Protein AF-A0A6J1NI53-F1 (afdb_monomer)

Mean predicted aligned error: 20.76 Å

Secondary structure (DSSP, 8-state):
---------------------------PPPTT-------------EE-SSSS-EESSHHHHHHHIIIIIS-SEEEPPTTTTPPTT-EEEEEPTTSS-EEEEEEEETTEEEEEEPPTTS---------EEE-TTTS--S-S--EEE-TTT--EEEHHHHHHHHHHHTS----EE-TTT--EESSHHHHHHHHHTGGGS------

Radius of gyration: 38.22 Å; Cα contacts (8 Å, |Δi|>4): 185; chains: 1; bounding box: 73×95×92 Å

pLDDT: mean 70.69, std 18.16, range [30.77, 91.12]

InterPro domains:
  IPR013087 Zinc finger C2H2-type [PF00096] (48-69)
  IPR013087 Zinc finger C2H2-type [PS00028] (48-69)
  IPR013087 Zinc finger C2H2-type [PS50157] (46-74)
  IPR013087 Zinc finger C2H2-type [SM00355] (46-69)
  IPR013087 Zinc finger C2H2-type [SM00355] (144-166)
  IPR013087 Zinc finger C2H2-type [SM00355] (172-192)

Sequence (203 aa):
MTEEVSTKEDENDTENNELTEKSKIVMGPPLTTVVPKSAMKPARDNACTVCPLTFRTPDCLKYHIRSTHYNLKTKTMSYDDKEVNQVWHEKVFNSSKIVEIKKAAPNLFLIRKLEDDKQVTVQEYNQHLDLSELYPTNKRSSLAKCRACYRTMLKRDLKKHYDERHNKIQKHTCNNCHKTFKRSVLYVRHVCNKDRRRRKLIL

Solvent-accessible surface area (backbone atoms only — not comparable to full-atom values): 13704 Å² total; per-residue (Å²): 141,79,87,82,89,88,88,84,90,86,88,85,85,87,86,88,80,82,86,78,84,84,72,83,81,76,82,70,81,67,97,75,74,76,75,76,78,83,74,86,80,88,86,81,80,29,54,50,92,90,47,99,52,72,31,97,42,64,66,56,34,54,48,44,42,52,56,76,70,46,70,48,64,40,74,55,72,75,66,80,84,52,54,75,68,42,71,50,59,46,69,43,86,99,48,94,52,47,32,38,39,29,27,72,39,102,91,38,73,49,77,44,83,57,69,92,88,60,94,70,88,65,76,82,73,82,50,69,43,73,39,54,81,85,53,72,61,72,78,87,59,59,72,38,63,40,90,88,75,66,50,76,39,44,48,86,48,47,63,57,48,43,39,51,71,73,67,58,46,62,81,41,72,37,88,92,74,68,51,71,24,69,45,67,72,60,42,51,50,56,61,70,56,54,79,78,72,75,76,73,82,76,134

Organism: Bicyclus anynana (NCBI:txid110368)

Structure (mmCIF, N/CA/C/O backbone):
data_AF-A0A6J1NI53-F1
#
_entry.id   AF-A0A6J1NI53-F1
#
loop_
_atom_site.group_PDB
_atom_site.id
_atom_site.type_symbol
_atom_site.label_atom_id
_atom_site.label_alt_id
_atom_site.label_comp_id
_atom_site.label_asym_id
_atom_site.label_entity_id
_atom_site.label_seq_id
_atom_site.pdbx_PDB_ins_code
_atom_site.Cartn_x
_atom_site.Cartn_y
_atom_site.Cartn_z
_atom_site.occupancy
_atom_site.B_iso_or_equiv
_atom_site.auth_seq_id
_atom_site.auth_comp_id
_atom_site.auth_asym_id
_atom_site.auth_atom_id
_atom_site.pdbx_PDB_model_num
ATOM 1 N N . MET A 1 1 ? 7.658 -80.412 -55.649 1.00 38.41 1 MET A N 1
ATOM 2 C CA . MET A 1 1 ? 8.580 -81.548 -55.860 1.00 38.41 1 MET A CA 1
ATOM 3 C C . MET A 1 1 ? 9.739 -80.935 -56.620 1.00 38.41 1 MET A C 1
ATOM 5 O O . MET A 1 1 ? 9.505 -80.530 -57.744 1.00 38.41 1 MET A O 1
ATOM 9 N N . THR A 1 2 ? 10.869 -80.569 -56.028 1.00 34.00 2 THR A N 1
ATOM 10 C CA . THR A 1 2 ? 11.790 -81.294 -55.126 1.00 34.00 2 THR A CA 1
ATOM 11 C C . THR A 1 2 ? 12.663 -80.253 -54.380 1.00 34.00 2 THR A C 1
ATOM 13 O O . THR A 1 2 ? 12.894 -79.181 -54.929 1.00 34.00 2 THR A O 1
ATOM 16 N N . GLU A 1 3 ? 12.858 -80.410 -53.062 1.00 33.09 3 GLU A N 1
ATOM 17 C CA . GLU A 1 3 ? 14.146 -80.719 -52.370 1.00 33.09 3 GLU A CA 1
ATOM 18 C C . GLU A 1 3 ? 15.185 -79.577 -52.440 1.00 33.09 3 GLU A C 1
ATOM 20 O O . GLU A 1 3 ? 15.610 -79.176 -53.515 1.00 33.09 3 GLU A O 1
ATOM 25 N N . GLU A 1 4 ? 15.401 -78.814 -51.363 1.00 32.22 4 GLU A N 1
ATOM 26 C CA . GLU A 1 4 ? 16.266 -79.069 -50.185 1.00 32.22 4 GLU A CA 1
ATOM 27 C C . GLU A 1 4 ? 17.788 -78.909 -50.423 1.00 32.22 4 GLU A C 1
ATOM 29 O O . GLU A 1 4 ? 18.427 -79.710 -51.088 1.00 32.22 4 GLU A O 1
ATOM 34 N N . VAL A 1 5 ? 18.322 -77.832 -49.818 1.00 36.41 5 VAL A N 1
ATOM 35 C CA . VAL A 1 5 ? 19.528 -77.730 -48.960 1.00 36.41 5 VAL A CA 1
ATOM 36 C C . VAL A 1 5 ? 20.833 -78.416 -49.406 1.00 36.41 5 VAL A C 1
ATOM 38 O O . VAL A 1 5 ? 20.924 -79.634 -49.402 1.00 36.41 5 VAL A O 1
ATOM 41 N N . SER A 1 6 ? 21.919 -77.637 -49.549 1.00 31.02 6 SER A N 1
ATOM 42 C CA . SER A 1 6 ? 23.202 -77.907 -48.860 1.00 31.02 6 SER A CA 1
ATOM 43 C C . SER A 1 6 ? 24.187 -76.732 -48.965 1.00 31.02 6 SER A C 1
ATOM 45 O O . SER A 1 6 ? 24.155 -75.934 -49.894 1.00 31.02 6 SER A O 1
ATOM 47 N N . THR A 1 7 ? 25.028 -76.654 -47.941 1.00 31.28 7 THR A N 1
ATOM 48 C CA . THR A 1 7 ? 25.918 -75.598 -47.451 1.00 31.28 7 THR A CA 1
ATOM 49 C C . THR A 1 7 ? 27.370 -75.680 -47.958 1.00 31.28 7 THR A C 1
ATOM 51 O O . THR A 1 7 ? 27.759 -76.695 -48.537 1.00 31.28 7 THR A O 1
ATOM 54 N N . LYS A 1 8 ? 28.147 -74.646 -47.558 1.00 37.53 8 LYS A N 1
ATOM 55 C CA . LYS A 1 8 ? 29.621 -74.493 -47.380 1.00 37.53 8 LYS A CA 1
ATOM 56 C C . LYS A 1 8 ? 30.285 -73.554 -48.398 1.00 37.53 8 LYS A C 1
ATOM 58 O O . LYS A 1 8 ? 30.178 -73.782 -49.594 1.00 37.53 8 LYS A O 1
ATOM 63 N N . GLU A 1 9 ? 30.675 -72.340 -47.989 1.00 32.53 9 GLU A N 1
ATOM 64 C CA . GLU A 1 9 ? 31.857 -71.936 -47.181 1.00 32.53 9 GLU A CA 1
ATOM 65 C C . GLU A 1 9 ? 33.149 -72.012 -47.998 1.00 32.53 9 GLU A C 1
ATOM 67 O O . GLU A 1 9 ? 33.543 -73.105 -48.374 1.00 32.53 9 GLU A O 1
ATOM 72 N N . ASP A 1 10 ? 33.765 -70.850 -48.248 1.00 33.06 10 ASP A N 1
ATOM 73 C CA . ASP A 1 10 ? 35.220 -70.658 -48.245 1.00 33.06 10 ASP A CA 1
ATOM 74 C C . ASP A 1 10 ? 35.556 -69.167 -48.031 1.00 33.06 10 ASP A C 1
ATOM 76 O O . ASP A 1 10 ? 34.830 -68.258 -48.444 1.00 33.06 10 ASP A O 1
ATOM 80 N N . GLU A 1 11 ? 36.638 -68.975 -47.288 1.00 34.75 11 GLU A N 1
ATOM 81 C CA . GLU A 1 11 ? 37.101 -67.801 -46.551 1.00 34.75 11 GLU A CA 1
ATOM 82 C C . GLU A 1 11 ? 37.858 -66.781 -47.429 1.00 34.75 11 GLU A C 1
ATOM 84 O O . GLU A 1 11 ? 38.501 -67.159 -48.406 1.00 34.75 11 GLU A O 1
ATOM 89 N N . ASN A 1 12 ? 37.836 -65.490 -47.058 1.00 30.77 12 ASN A N 1
ATOM 90 C CA . ASN A 1 12 ? 39.070 -64.757 -46.717 1.00 30.77 12 ASN A CA 1
ATOM 91 C C . ASN A 1 12 ? 38.826 -63.310 -46.240 1.00 30.77 12 ASN A C 1
ATOM 93 O O . ASN A 1 12 ? 38.316 -62.461 -46.968 1.00 30.77 12 ASN A O 1
ATOM 97 N N . ASP A 1 13 ? 39.283 -63.084 -45.008 1.00 32.56 13 ASP A N 1
ATOM 98 C CA . ASP A 1 13 ? 40.181 -62.018 -44.560 1.00 32.56 13 ASP A CA 1
ATOM 99 C C . ASP A 1 13 ? 39.771 -60.531 -44.563 1.00 32.56 13 ASP A C 1
ATOM 101 O O . ASP A 1 13 ? 39.841 -59.799 -45.545 1.00 32.56 13 ASP A O 1
ATOM 105 N N . THR A 1 14 ? 39.531 -60.092 -43.319 1.00 33.75 14 THR A N 1
ATOM 106 C CA . THR A 1 14 ? 40.111 -58.911 -42.651 1.00 33.75 14 THR A CA 1
ATOM 107 C C . THR A 1 14 ? 39.882 -57.528 -43.258 1.00 33.75 14 THR A C 1
ATOM 109 O O . THR A 1 14 ? 40.593 -57.111 -44.161 1.00 33.75 14 THR A O 1
ATOM 112 N N . GLU A 1 15 ? 39.076 -56.715 -42.569 1.00 38.56 15 GLU A N 1
ATOM 113 C CA . GLU A 1 15 ? 39.642 -55.554 -41.871 1.00 38.56 15 GLU A CA 1
ATOM 114 C C . GLU A 1 15 ? 38.728 -55.062 -40.741 1.00 38.56 15 GLU A C 1
ATOM 116 O O . GLU A 1 15 ? 37.501 -55.063 -40.815 1.00 38.56 15 GLU A O 1
ATOM 121 N N . ASN A 1 16 ? 39.388 -54.697 -39.651 1.00 32.91 16 ASN A N 1
ATOM 122 C CA . ASN A 1 16 ? 38.853 -54.292 -38.362 1.00 32.91 16 ASN A CA 1
ATOM 123 C C . ASN A 1 16 ? 38.183 -52.910 -38.436 1.00 32.91 16 ASN A C 1
ATOM 125 O O . ASN A 1 16 ? 38.748 -52.025 -39.069 1.00 32.91 16 ASN A O 1
ATOM 129 N N . ASN A 1 17 ? 37.098 -52.665 -37.684 1.00 37.03 17 ASN A N 1
ATOM 130 C CA . ASN A 1 17 ? 37.145 -51.646 -36.620 1.00 37.03 17 ASN A CA 1
ATOM 131 C C . ASN A 1 17 ? 35.890 -51.597 -35.725 1.00 37.03 17 ASN A C 1
ATOM 133 O O . ASN A 1 17 ? 34.785 -51.322 -36.185 1.00 37.03 17 ASN A O 1
ATOM 137 N N . GLU A 1 18 ? 36.128 -51.851 -34.436 1.00 39.12 18 GLU A N 1
ATOM 138 C CA . GLU A 1 18 ? 35.614 -51.166 -33.234 1.00 39.12 18 GLU A CA 1
ATOM 139 C C . GLU A 1 18 ? 34.217 -50.510 -33.310 1.00 39.12 18 GLU A C 1
ATOM 141 O O . GLU A 1 18 ? 33.993 -49.481 -33.940 1.00 39.12 18 GLU A O 1
ATOM 146 N N . LEU A 1 19 ? 33.198 -51.102 -32.674 1.00 38.72 19 LEU A N 1
ATOM 147 C CA . LEU A 1 19 ? 32.803 -50.830 -31.278 1.00 38.72 19 LEU A CA 1
ATOM 148 C C . LEU A 1 19 ? 32.828 -49.338 -30.910 1.00 38.72 19 LEU A C 1
ATOM 150 O O . LEU A 1 19 ? 33.881 -48.730 -30.777 1.00 38.72 19 LEU A O 1
ATOM 154 N N . THR A 1 20 ? 31.664 -48.782 -30.574 1.00 37.69 20 THR A N 1
ATOM 155 C CA . THR A 1 20 ? 31.413 -48.369 -29.181 1.00 37.69 20 THR A CA 1
ATOM 156 C C . THR A 1 20 ? 29.978 -47.889 -28.987 1.00 37.69 20 THR A C 1
ATOM 158 O O . THR A 1 20 ? 29.523 -46.872 -29.515 1.00 37.69 20 THR A O 1
ATOM 161 N N . GLU A 1 21 ? 29.272 -48.645 -28.151 1.00 43.53 21 GLU A N 1
ATOM 162 C CA . GLU A 1 21 ? 28.095 -48.215 -27.415 1.00 43.53 21 GLU A CA 1
ATOM 163 C C . GLU A 1 21 ? 28.402 -46.902 -26.684 1.00 43.53 21 GLU A C 1
ATOM 165 O O . GLU A 1 21 ? 29.295 -46.826 -25.838 1.00 43.53 21 GLU A O 1
ATOM 170 N N . LYS A 1 22 ? 27.659 -45.841 -27.006 1.00 45.88 22 LYS A N 1
ATOM 171 C CA . LYS A 1 22 ? 27.762 -44.567 -26.292 1.00 45.88 22 LYS A CA 1
ATOM 172 C C . LYS A 1 22 ? 27.152 -44.728 -24.904 1.00 45.88 22 LYS A C 1
ATOM 174 O O . LYS A 1 22 ? 25.938 -44.649 -24.710 1.00 45.88 22 LYS A O 1
ATOM 179 N N . SER A 1 23 ? 28.039 -44.965 -23.949 1.00 43.94 23 SER A N 1
ATOM 180 C CA . SER A 1 23 ? 27.811 -44.934 -22.514 1.00 43.94 23 SER A CA 1
ATOM 181 C C . SER A 1 23 ? 27.120 -43.632 -22.091 1.00 43.94 23 SER A C 1
ATOM 183 O O . SER A 1 23 ? 27.514 -42.519 -22.446 1.00 43.94 23 SER A O 1
ATOM 185 N N . LYS A 1 24 ? 26.046 -43.769 -21.307 1.00 47.91 24 LYS A N 1
ATOM 186 C CA . LYS A 1 24 ? 25.409 -42.653 -20.603 1.00 47.91 24 LYS A CA 1
ATOM 187 C C . LYS A 1 24 ? 26.402 -42.126 -19.569 1.00 47.91 24 LYS A C 1
ATOM 189 O O . LYS A 1 24 ? 26.597 -42.749 -18.528 1.00 47.91 24 LYS A O 1
ATOM 194 N N . ILE A 1 25 ? 27.018 -40.983 -19.848 1.00 43.16 25 ILE A N 1
ATOM 195 C CA . ILE A 1 25 ? 27.861 -40.279 -18.882 1.00 43.16 25 ILE A CA 1
ATOM 196 C C . ILE A 1 25 ? 26.937 -39.686 -17.811 1.00 43.16 25 ILE A C 1
ATOM 198 O O . ILE A 1 25 ? 26.383 -38.599 -17.967 1.00 43.16 25 ILE A O 1
ATOM 202 N N . VAL A 1 26 ? 26.737 -40.424 -16.718 1.00 50.03 26 VAL A N 1
ATOM 203 C CA . VAL A 1 26 ? 26.189 -39.871 -15.477 1.00 50.03 26 VAL A CA 1
ATOM 204 C C . VAL A 1 26 ? 27.338 -39.146 -14.789 1.00 50.03 26 VAL A C 1
ATOM 206 O O . VAL A 1 26 ? 28.191 -39.763 -14.158 1.00 50.03 26 VAL A O 1
ATOM 209 N N . MET A 1 27 ? 27.391 -37.826 -14.953 1.00 42.22 27 MET A N 1
ATOM 210 C CA . MET A 1 27 ? 28.337 -36.985 -14.222 1.00 42.22 27 MET A CA 1
ATOM 211 C C . MET A 1 27 ? 27.942 -36.992 -12.739 1.00 42.22 27 MET A C 1
ATOM 213 O O . MET A 1 27 ? 27.008 -36.299 -12.333 1.00 42.22 27 MET A O 1
ATOM 217 N N . GLY A 1 28 ? 28.623 -37.810 -11.936 1.00 63.91 28 GLY A N 1
ATOM 218 C CA . GLY A 1 28 ? 28.536 -37.745 -10.478 1.00 63.91 28 GLY A CA 1
ATOM 219 C C . GLY A 1 28 ? 29.078 -36.406 -9.955 1.00 63.91 28 GLY A C 1
ATOM 220 O O . GLY A 1 28 ? 29.920 -35.788 -10.613 1.00 63.91 28 GLY A O 1
ATOM 221 N N . PRO A 1 29 ? 28.603 -35.923 -8.792 1.00 50.78 29 PRO A N 1
ATOM 222 C CA . PRO A 1 29 ? 29.095 -34.678 -8.215 1.00 50.78 29 PRO A CA 1
ATOM 223 C C . PRO A 1 29 ? 30.610 -34.768 -7.950 1.00 50.78 29 PRO A C 1
ATOM 225 O O . PRO A 1 29 ? 31.103 -35.834 -7.569 1.00 50.78 29 PRO A O 1
ATOM 228 N N . PRO A 1 30 ? 31.362 -33.674 -8.162 1.00 51.84 30 PRO A N 1
ATOM 229 C CA . PRO A 1 30 ? 32.817 -33.684 -8.079 1.00 51.84 30 PRO A CA 1
ATOM 230 C C . PRO A 1 30 ? 33.287 -34.110 -6.683 1.00 51.84 30 PRO A C 1
ATOM 232 O O . PRO A 1 30 ? 32.853 -33.559 -5.673 1.00 51.84 30 PRO A O 1
ATOM 235 N N . LEU A 1 31 ? 34.227 -35.059 -6.639 1.00 57.09 31 LEU A N 1
ATOM 236 C CA . LEU A 1 31 ? 34.801 -35.676 -5.428 1.00 57.09 31 LEU A CA 1
ATOM 237 C C . LEU A 1 31 ? 35.561 -34.700 -4.500 1.00 57.09 31 LEU A C 1
ATOM 239 O O . LEU A 1 31 ? 36.172 -35.118 -3.521 1.00 57.09 31 LEU A O 1
ATOM 243 N N . THR A 1 32 ? 35.517 -33.399 -4.779 1.00 49.53 32 THR A N 1
ATOM 244 C CA . THR A 1 32 ? 36.181 -32.337 -4.015 1.00 49.53 32 THR A CA 1
ATOM 245 C C . THR A 1 32 ? 35.214 -31.376 -3.327 1.00 49.53 32 THR A C 1
ATOM 247 O O . THR A 1 32 ? 35.668 -30.432 -2.679 1.00 49.53 32 THR A O 1
ATOM 250 N N . THR A 1 33 ? 33.892 -31.599 -3.377 1.00 42.97 33 THR A N 1
ATOM 251 C CA . THR A 1 33 ? 32.961 -30.833 -2.532 1.00 42.97 33 THR A CA 1
ATOM 252 C C . THR A 1 33 ? 33.081 -31.266 -1.075 1.00 42.97 33 THR A C 1
ATOM 254 O O . THR A 1 33 ? 32.284 -32.051 -0.563 1.00 42.97 33 THR A O 1
ATOM 257 N N . VAL A 1 34 ? 34.071 -30.715 -0.375 1.00 52.84 34 VAL A N 1
ATOM 258 C CA . VAL A 1 34 ? 34.040 -30.630 1.082 1.00 52.84 34 VAL A CA 1
ATOM 259 C C . VAL A 1 34 ? 32.919 -29.655 1.424 1.00 52.84 34 VAL A C 1
ATOM 261 O O . VAL A 1 34 ? 33.085 -28.443 1.317 1.00 52.84 34 VAL A O 1
ATOM 264 N N . VAL A 1 35 ? 31.747 -30.174 1.796 1.00 47.69 35 VAL A N 1
ATOM 265 C CA . VAL A 1 35 ? 30.696 -29.353 2.404 1.00 47.69 35 VAL A CA 1
ATOM 266 C C . VAL A 1 35 ? 31.194 -28.988 3.802 1.00 47.69 35 VAL A C 1
ATOM 268 O O . VAL A 1 35 ? 31.342 -29.888 4.636 1.00 47.69 35 VAL A O 1
ATOM 271 N N . PRO A 1 36 ? 31.490 -27.710 4.100 1.00 45.06 36 PRO A N 1
ATOM 272 C CA . PRO A 1 36 ? 31.865 -27.338 5.451 1.00 45.06 36 PRO A CA 1
ATOM 273 C C . PRO A 1 36 ? 30.708 -27.693 6.391 1.00 45.06 36 PRO A C 1
ATOM 275 O O . PRO A 1 36 ? 29.563 -27.286 6.176 1.00 45.06 36 PRO A O 1
ATOM 278 N N . LYS A 1 37 ? 31.008 -28.482 7.433 1.00 49.47 37 LYS A N 1
ATOM 279 C CA . LYS A 1 37 ? 30.084 -28.741 8.544 1.00 49.47 37 LYS A CA 1
ATOM 280 C C . LYS A 1 37 ? 29.550 -27.394 9.025 1.00 49.47 37 LYS A C 1
ATOM 282 O O . LYS A 1 37 ? 30.335 -26.510 9.354 1.00 49.47 37 LYS A O 1
ATOM 287 N N . SER A 1 38 ? 28.224 -27.255 9.031 1.00 50.97 38 SER A N 1
ATOM 288 C CA . SER A 1 38 ? 27.493 -26.053 9.435 1.00 50.97 38 SER A CA 1
ATOM 289 C C . SER A 1 38 ? 28.043 -25.471 10.741 1.00 50.97 38 SER A C 1
ATOM 291 O O . SER A 1 38 ? 27.668 -25.905 11.832 1.00 50.97 38 SER A O 1
ATOM 293 N N . ALA A 1 39 ? 28.883 -24.444 10.628 1.00 49.59 39 ALA A N 1
ATOM 294 C CA . ALA A 1 39 ? 29.162 -23.533 11.721 1.00 49.59 39 ALA A CA 1
ATOM 295 C C . ALA A 1 39 ? 27.936 -22.626 11.889 1.00 49.59 39 ALA A C 1
ATOM 297 O O . ALA A 1 39 ? 27.504 -21.924 10.972 1.00 49.59 39 ALA A O 1
ATOM 298 N N . MET A 1 40 ? 27.316 -22.691 13.061 1.00 52.22 40 MET A N 1
ATOM 299 C CA . MET A 1 40 ? 26.073 -21.993 13.346 1.00 52.22 40 MET A CA 1
ATOM 300 C C . MET A 1 40 ? 26.322 -20.476 13.537 1.00 52.22 40 MET A C 1
ATO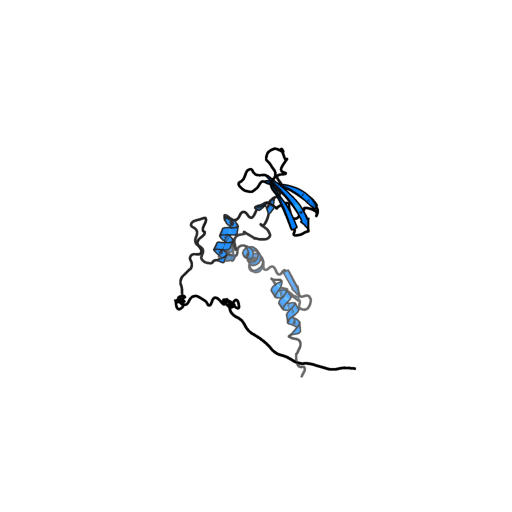M 302 O O . MET A 1 40 ? 26.729 -20.065 14.615 1.00 52.22 40 MET A O 1
ATOM 306 N N . LYS A 1 41 ? 25.960 -19.689 12.497 1.00 47.75 41 LYS A N 1
ATOM 307 C CA . LYS A 1 41 ? 25.692 -18.216 12.391 1.00 47.75 41 LYS A CA 1
ATOM 308 C C . LYS A 1 41 ? 26.904 -17.258 12.444 1.00 47.75 41 LYS A C 1
ATOM 310 O O . LYS A 1 41 ? 27.696 -17.355 13.373 1.00 47.75 41 LYS A O 1
ATOM 315 N N . PRO A 1 42 ? 27.000 -16.268 11.519 1.00 49.59 42 PRO A N 1
ATOM 316 C CA . PRO A 1 42 ? 26.201 -15.025 11.614 1.00 49.59 42 PRO A CA 1
ATOM 317 C C . PRO A 1 42 ? 25.818 -14.365 10.261 1.00 49.59 42 PRO A C 1
ATOM 319 O O . PRO A 1 42 ? 26.586 -14.398 9.314 1.00 49.59 42 PRO A O 1
ATOM 322 N N . ALA A 1 43 ? 24.662 -13.694 10.175 1.00 54.66 43 ALA A N 1
ATOM 323 C CA . ALA A 1 43 ? 24.447 -12.593 9.218 1.00 54.66 43 ALA A CA 1
ATOM 324 C C . ALA A 1 43 ? 23.174 -11.824 9.594 1.00 54.66 43 ALA A C 1
ATOM 326 O O . ALA A 1 43 ? 22.067 -12.364 9.531 1.00 54.66 43 ALA A O 1
ATOM 327 N N . ARG A 1 44 ? 23.296 -10.561 10.002 1.00 59.16 44 ARG A N 1
ATOM 328 C CA . ARG A 1 44 ? 22.154 -9.634 10.016 1.00 59.16 44 ARG A CA 1
ATOM 329 C C . ARG A 1 44 ? 22.553 -8.311 9.392 1.00 59.16 44 ARG A C 1
ATOM 331 O O . ARG A 1 44 ? 22.275 -7.258 9.953 1.00 59.16 44 ARG A O 1
ATOM 338 N N . ASP A 1 45 ? 23.111 -8.375 8.197 1.00 70.00 45 ASP A N 1
ATOM 339 C CA . ASP A 1 45 ? 23.396 -7.171 7.433 1.00 70.00 45 ASP A CA 1
ATOM 340 C C . ASP A 1 45 ? 22.221 -6.939 6.484 1.00 70.00 45 ASP A C 1
ATOM 342 O O . ASP A 1 45 ? 22.314 -7.123 5.276 1.00 70.00 45 ASP A O 1
ATOM 346 N N . ASN A 1 46 ? 21.053 -6.573 7.035 1.00 78.88 46 ASN A N 1
ATOM 347 C CA . ASN A 1 46 ? 19.944 -6.082 6.207 1.00 78.88 46 ASN A CA 1
ATOM 348 C C . ASN A 1 46 ? 20.240 -4.628 5.796 1.00 78.88 46 ASN A C 1
ATOM 350 O O . ASN A 1 46 ? 19.496 -3.715 6.156 1.00 78.88 46 ASN A O 1
ATOM 354 N N . ALA A 1 47 ? 21.362 -4.395 5.125 1.00 85.19 47 ALA A N 1
ATOM 355 C CA . ALA A 1 47 ? 21.739 -3.091 4.606 1.00 85.19 47 ALA A CA 1
ATOM 356 C C . ALA A 1 47 ? 21.027 -2.825 3.277 1.00 85.19 47 ALA A C 1
ATOM 358 O O . ALA A 1 47 ? 20.810 -3.738 2.477 1.00 85.19 47 ALA A O 1
ATOM 359 N N . CYS A 1 48 ? 20.642 -1.574 3.041 1.00 84.88 48 CYS A N 1
ATOM 360 C CA . CYS A 1 48 ? 20.236 -1.155 1.711 1.00 84.88 48 CYS A CA 1
ATOM 361 C C . CYS A 1 48 ? 21.467 -1.048 0.807 1.00 84.88 48 CYS A C 1
ATOM 363 O O . CYS A 1 48 ? 22.513 -0.562 1.221 1.00 84.88 48 CYS A O 1
ATOM 365 N N . THR A 1 49 ? 21.339 -1.500 -0.438 1.00 86.50 49 THR A N 1
ATOM 366 C CA . THR A 1 49 ? 22.404 -1.410 -1.446 1.00 86.50 49 THR A CA 1
ATOM 367 C C . THR A 1 49 ? 22.530 -0.012 -2.046 1.00 86.50 49 THR A C 1
ATOM 369 O O . THR A 1 49 ? 23.583 0.339 -2.563 1.00 86.50 49 THR A O 1
ATOM 372 N N . VAL A 1 50 ? 21.462 0.787 -1.983 1.00 85.75 50 VAL A N 1
ATOM 373 C CA . VAL A 1 50 ? 21.391 2.123 -2.595 1.00 85.75 50 VAL A CA 1
ATOM 374 C C . VAL A 1 50 ? 21.704 3.226 -1.584 1.00 85.75 50 VAL A C 1
ATOM 376 O O . VAL A 1 50 ? 22.174 4.295 -1.961 1.00 85.75 50 VAL A O 1
ATOM 379 N N . CYS A 1 51 ? 21.452 2.996 -0.294 1.00 87.19 51 CYS A N 1
ATOM 380 C CA . CYS A 1 51 ? 21.670 3.992 0.748 1.00 87.19 51 CYS A CA 1
ATOM 381 C C . CYS A 1 51 ? 22.303 3.3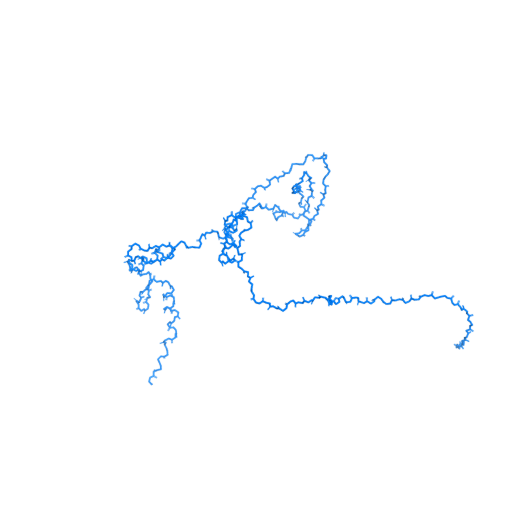67 2.000 1.00 87.19 51 CYS A C 1
ATOM 383 O O . CYS A 1 51 ? 22.158 2.171 2.233 1.00 87.19 51 CYS A O 1
ATOM 385 N N . PRO A 1 52 ? 22.932 4.162 2.880 1.00 83.25 52 PRO A N 1
ATOM 386 C CA . PRO A 1 52 ? 23.690 3.646 4.024 1.00 83.25 52 PRO A CA 1
ATOM 387 C C . PRO A 1 52 ? 22.812 3.161 5.198 1.00 83.25 52 PRO A C 1
ATOM 389 O O . PRO A 1 52 ? 23.276 3.073 6.332 1.00 83.25 52 PRO A O 1
ATOM 392 N N . LEU A 1 53 ? 21.524 2.879 4.971 1.00 84.56 53 LEU A N 1
ATOM 393 C CA . LEU A 1 53 ? 20.600 2.478 6.033 1.00 84.56 53 LEU A CA 1
ATOM 394 C C . LEU A 1 53 ? 20.651 0.969 6.257 1.00 84.56 53 LEU A C 1
ATOM 396 O O . LEU A 1 53 ? 20.552 0.181 5.316 1.00 84.56 53 LEU A O 1
ATOM 400 N N . THR A 1 54 ? 20.725 0.571 7.524 1.00 84.06 54 THR A N 1
ATOM 401 C CA . THR A 1 54 ? 20.658 -0.826 7.956 1.00 84.06 54 THR A CA 1
ATOM 402 C C . THR A 1 54 ? 19.361 -1.093 8.709 1.00 84.06 54 THR A C 1
ATOM 404 O O . THR A 1 54 ? 18.831 -0.245 9.431 1.00 84.06 54 THR A O 1
ATOM 407 N N . PHE A 1 55 ? 18.807 -2.288 8.520 1.00 82.88 55 PHE A N 1
ATOM 408 C CA . PHE A 1 55 ? 17.500 -2.653 9.052 1.00 82.88 55 PHE A CA 1
ATOM 409 C C . PHE A 1 55 ? 17.584 -3.833 10.017 1.00 82.88 55 PHE A C 1
ATOM 411 O O . PHE A 1 55 ? 18.360 -4.775 9.868 1.00 82.88 55 PHE A O 1
ATOM 418 N N . ARG A 1 56 ? 16.706 -3.815 11.024 1.00 79.88 56 ARG A N 1
ATOM 419 C CA . ARG A 1 56 ? 16.636 -4.876 12.040 1.00 79.88 56 ARG A CA 1
ATOM 420 C C . ARG A 1 56 ? 16.150 -6.214 11.473 1.00 79.88 56 ARG A C 1
ATOM 422 O O . ARG A 1 56 ? 16.518 -7.266 11.990 1.00 79.88 56 ARG A O 1
ATOM 429 N N . THR A 1 57 ? 15.288 -6.170 10.459 1.00 82.62 57 THR A N 1
ATOM 430 C CA . THR A 1 57 ? 14.684 -7.348 9.826 1.00 82.62 57 THR A CA 1
ATOM 431 C C . THR A 1 57 ? 14.676 -7.198 8.303 1.00 82.62 57 THR A C 1
ATOM 433 O O . THR A 1 57 ? 14.597 -6.069 7.802 1.00 82.62 57 THR A O 1
ATOM 436 N N . PRO A 1 58 ? 14.689 -8.316 7.554 1.00 84.38 58 PRO A N 1
ATOM 437 C CA . PRO A 1 58 ? 14.636 -8.288 6.093 1.00 84.38 58 PRO A CA 1
ATOM 438 C C . PRO A 1 58 ? 13.333 -7.672 5.563 1.00 84.38 58 PRO A C 1
ATOM 440 O O . PRO A 1 58 ? 13.334 -7.034 4.516 1.00 84.38 58 PRO A O 1
ATOM 443 N N . ASP A 1 59 ? 12.221 -7.792 6.293 1.00 81.56 59 ASP A N 1
ATOM 444 C CA . ASP A 1 59 ? 10.948 -7.170 5.902 1.00 81.56 59 ASP A CA 1
ATOM 445 C C . ASP A 1 59 ? 11.008 -5.644 5.931 1.00 81.56 59 ASP A C 1
ATOM 447 O O . ASP A 1 59 ? 10.433 -4.983 5.068 1.00 81.56 59 ASP A O 1
ATOM 451 N N . CYS A 1 60 ? 11.713 -5.081 6.916 1.00 83.44 60 CYS A N 1
ATOM 452 C CA . CYS A 1 60 ? 11.922 -3.642 7.000 1.00 83.44 60 CYS A CA 1
ATOM 453 C C . CYS A 1 60 ? 12.807 -3.148 5.851 1.00 83.44 60 CYS A C 1
ATOM 455 O O . CYS A 1 60 ? 12.495 -2.107 5.281 1.00 83.44 60 CYS A O 1
ATOM 457 N N . LEU A 1 61 ? 13.833 -3.917 5.465 1.00 85.38 61 LEU A N 1
ATOM 458 C CA . LEU A 1 61 ? 14.658 -3.624 4.291 1.00 85.38 61 LEU A CA 1
ATOM 459 C C . LEU A 1 61 ? 13.836 -3.681 2.993 1.00 85.38 61 LEU A C 1
ATOM 461 O O . LEU A 1 61 ? 13.857 -2.733 2.217 1.00 85.38 61 LEU A O 1
ATOM 465 N N . LYS A 1 62 ? 13.054 -4.747 2.771 1.00 85.25 62 LYS A N 1
ATOM 466 C CA . LYS A 1 62 ? 12.179 -4.881 1.588 1.00 85.25 62 LYS A CA 1
ATOM 467 C C . LYS A 1 62 ? 11.188 -3.729 1.484 1.00 85.25 62 LYS A C 1
ATOM 469 O O . LYS A 1 62 ? 10.956 -3.197 0.403 1.00 85.25 62 LYS A O 1
ATOM 474 N N . TYR A 1 63 ? 10.585 -3.358 2.607 1.00 81.56 63 TYR A N 1
ATOM 475 C CA . TYR A 1 63 ? 9.657 -2.242 2.661 1.00 81.56 63 TYR A CA 1
ATOM 476 C C . TYR A 1 63 ? 10.364 -0.908 2.397 1.00 81.56 63 TYR A C 1
ATOM 478 O O . TYR A 1 63 ? 9.851 -0.112 1.618 1.00 81.56 63 TYR A O 1
ATOM 486 N N . HIS A 1 64 ? 11.544 -0.690 2.983 1.00 84.88 64 HIS A N 1
ATOM 487 C CA . HIS A 1 64 ? 12.368 0.478 2.699 1.00 84.88 64 HIS A CA 1
ATOM 488 C C . HIS A 1 64 ? 12.658 0.582 1.203 1.00 84.88 64 HIS A C 1
ATOM 490 O O . HIS A 1 64 ? 12.227 1.559 0.604 1.00 84.88 64 HIS A O 1
ATOM 496 N N . ILE A 1 65 ? 13.233 -0.461 0.593 1.00 86.25 65 ILE A N 1
ATOM 497 C CA . ILE A 1 65 ? 13.535 -0.504 -0.844 1.00 86.25 65 ILE A CA 1
ATOM 49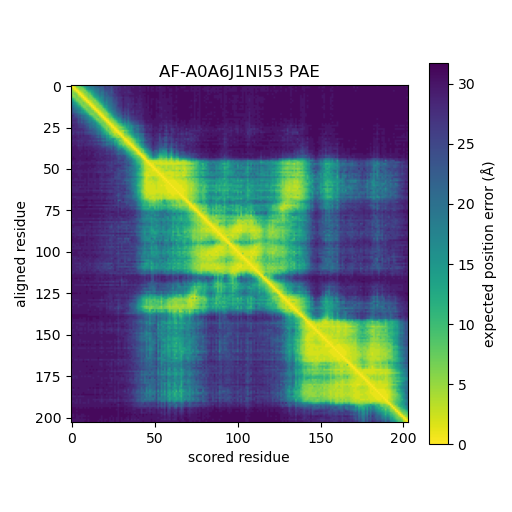8 C C . ILE A 1 65 ? 12.289 -0.171 -1.665 1.00 86.25 65 ILE A C 1
ATOM 500 O O . ILE A 1 65 ? 12.355 0.710 -2.513 1.00 86.25 65 ILE A O 1
ATOM 504 N N . ARG A 1 66 ? 11.138 -0.795 -1.374 1.00 84.88 66 ARG A N 1
ATOM 505 C CA . ARG A 1 66 ? 9.873 -0.483 -2.059 1.00 84.88 66 ARG A CA 1
ATOM 506 C C . ARG A 1 66 ? 9.473 0.980 -1.890 1.00 84.88 66 ARG A C 1
ATOM 508 O O . ARG A 1 66 ? 9.105 1.616 -2.855 1.00 84.88 66 ARG A O 1
ATOM 515 N N . SER A 1 67 ? 9.550 1.520 -0.679 1.00 79.50 67 SER A N 1
ATOM 516 C CA . SER A 1 67 ? 9.084 2.880 -0.385 1.00 79.50 67 SER A CA 1
ATOM 517 C C . SER A 1 67 ? 10.010 4.005 -0.848 1.00 79.50 67 SER A C 1
ATOM 519 O O . SER A 1 67 ? 9.515 5.098 -1.102 1.00 79.50 67 SER A O 1
ATOM 521 N N . THR A 1 68 ? 11.325 3.777 -0.912 1.00 79.50 68 THR A N 1
ATOM 522 C CA . THR A 1 68 ? 12.318 4.843 -1.140 1.00 79.50 68 THR A CA 1
ATOM 523 C C . THR A 1 68 ? 13.104 4.701 -2.432 1.00 79.50 68 THR A C 1
ATOM 525 O O . THR A 1 68 ? 13.576 5.709 -2.944 1.00 79.50 68 THR A O 1
ATOM 528 N N . HIS A 1 69 ? 13.292 3.481 -2.939 1.00 83.50 69 HIS A N 1
ATOM 529 C CA . HIS A 1 69 ? 14.184 3.222 -4.075 1.00 83.50 69 HIS A CA 1
ATOM 530 C C . HIS A 1 69 ? 13.467 2.624 -5.277 1.00 83.50 69 HIS A C 1
ATOM 532 O O . HIS A 1 69 ? 13.872 2.854 -6.412 1.00 83.50 69 HIS A O 1
ATOM 538 N N . TYR A 1 70 ? 12.411 1.853 -5.047 1.00 80.38 70 TYR A N 1
ATOM 539 C CA . TYR A 1 70 ? 11.637 1.272 -6.121 1.00 80.38 70 TYR A CA 1
ATOM 540 C C . TYR A 1 70 ? 10.714 2.331 -6.708 1.00 80.38 70 TYR A C 1
ATOM 542 O O . TYR A 1 70 ? 9.953 2.978 -5.988 1.00 80.38 70 TYR A O 1
ATOM 550 N N . ASN A 1 71 ? 10.761 2.488 -8.026 1.00 70.88 71 ASN A N 1
ATOM 551 C CA . ASN A 1 71 ? 9.776 3.295 -8.712 1.00 70.88 71 ASN A CA 1
ATOM 552 C C . ASN A 1 71 ? 8.486 2.466 -8.807 1.00 70.88 71 ASN A C 1
ATOM 554 O O . ASN A 1 71 ? 8.357 1.619 -9.684 1.00 70.88 71 ASN A O 1
ATOM 558 N N . LEU A 1 72 ? 7.534 2.678 -7.883 1.00 75.12 72 LEU A N 1
ATOM 559 C CA . LEU A 1 72 ? 6.194 2.056 -7.961 1.00 75.12 72 LEU A CA 1
ATOM 560 C C . LEU A 1 72 ? 5.431 2.487 -9.206 1.00 75.12 72 LEU A C 1
ATOM 562 O O . LEU A 1 72 ? 4.384 1.941 -9.531 1.00 75.12 72 LEU A O 1
ATOM 566 N N . LYS A 1 73 ? 5.981 3.467 -9.900 1.00 72.62 73 LYS A N 1
ATOM 567 C CA . LYS A 1 73 ? 5.571 3.856 -11.207 1.00 72.62 73 LYS A CA 1
ATOM 568 C C . LYS A 1 73 ? 6.386 3.048 -12.254 1.00 72.62 73 LYS A C 1
ATOM 570 O O . LYS A 1 73 ? 7.551 3.349 -12.504 1.00 72.62 73 LYS A O 1
ATOM 575 N N . THR A 1 74 ? 5.756 2.037 -12.874 1.00 70.62 74 THR A N 1
ATOM 576 C CA . THR A 1 74 ? 6.268 1.316 -14.061 1.00 70.62 74 THR A CA 1
ATOM 577 C C . THR A 1 74 ? 5.585 1.718 -15.375 1.00 70.62 74 THR A C 1
ATOM 579 O O . THR A 1 74 ? 4.368 1.884 -15.416 1.00 70.62 74 THR A O 1
ATOM 582 N N . LYS A 1 75 ? 6.343 1.780 -16.479 1.00 72.81 75 LYS A N 1
ATOM 583 C CA . LYS A 1 75 ? 5.796 1.940 -17.839 1.00 72.81 75 LYS A CA 1
ATOM 584 C C . LYS A 1 75 ? 5.042 0.669 -18.248 1.00 72.81 75 LYS A C 1
ATOM 586 O O . LYS A 1 75 ? 5.639 -0.407 -18.246 1.00 72.81 75 LYS A O 1
ATOM 591 N N . THR A 1 76 ? 3.762 0.782 -18.601 1.00 64.38 76 THR A N 1
ATOM 592 C CA . THR A 1 76 ? 2.989 -0.354 -19.127 1.00 64.38 76 THR A CA 1
ATOM 593 C C . THR A 1 76 ? 3.519 -0.701 -20.503 1.00 64.38 76 THR A C 1
ATOM 595 O O . THR A 1 76 ? 3.548 0.163 -21.372 1.00 64.38 76 THR A O 1
ATOM 598 N N . MET A 1 77 ? 3.959 -1.939 -20.707 1.00 64.62 77 MET A N 1
ATOM 599 C CA . MET A 1 77 ? 4.413 -2.402 -22.014 1.00 64.62 77 MET A CA 1
ATOM 600 C C . MET A 1 77 ? 3.199 -2.698 -22.896 1.00 64.62 77 MET A C 1
ATOM 602 O O . MET A 1 77 ? 2.337 -3.489 -22.537 1.00 64.62 77 MET A O 1
ATOM 606 N N . SER A 1 78 ? 3.133 -2.058 -24.061 1.00 63.44 78 SER A N 1
ATOM 607 C CA . SER A 1 78 ? 1.963 -2.052 -24.952 1.00 63.44 78 SER A CA 1
ATOM 608 C C . SER A 1 78 ? 1.692 -3.389 -25.680 1.00 63.44 78 SER A C 1
ATOM 610 O O . SER A 1 78 ? 0.926 -3.404 -26.641 1.00 63.44 78 SER A O 1
ATOM 612 N N . TYR A 1 79 ? 2.338 -4.502 -25.304 1.00 66.56 79 TYR A N 1
ATOM 613 C CA . TYR A 1 79 ? 2.191 -5.792 -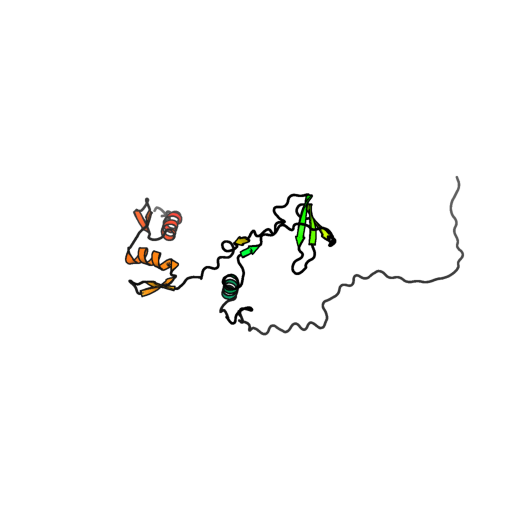26.000 1.00 66.56 79 TYR A CA 1
ATOM 614 C C . TYR A 1 79 ? 0.927 -6.568 -25.601 1.00 66.56 79 TYR A C 1
ATOM 616 O O . TYR A 1 79 ? 0.384 -7.313 -26.426 1.00 66.56 79 TYR A O 1
ATOM 624 N N . ASP A 1 80 ? 0.452 -6.396 -24.365 1.00 67.12 80 ASP A N 1
ATOM 625 C CA . ASP A 1 80 ? -0.714 -7.125 -23.852 1.00 67.12 80 ASP A CA 1
ATOM 626 C C . ASP A 1 80 ? -2.008 -6.665 -24.529 1.00 67.12 80 ASP A C 1
ATOM 628 O O . ASP A 1 80 ? -2.832 -7.497 -24.906 1.00 67.12 80 ASP A O 1
ATOM 632 N N . ASP A 1 81 ? -2.116 -5.366 -24.817 1.00 71.81 81 ASP A N 1
ATOM 633 C CA . ASP A 1 81 ? -3.276 -4.763 -25.485 1.00 71.81 81 ASP A CA 1
ATOM 634 C C . ASP A 1 81 ? -3.329 -5.042 -26.999 1.00 71.81 81 ASP A C 1
ATOM 636 O O . ASP A 1 81 ? -4.285 -4.655 -27.669 1.00 71.81 81 ASP A O 1
ATOM 640 N N . LYS A 1 82 ? -2.293 -5.668 -27.577 1.00 79.81 82 LYS A N 1
ATOM 641 C CA . LYS A 1 82 ? -2.215 -5.886 -29.030 1.00 79.81 82 LYS A CA 1
ATOM 642 C C . LYS A 1 82 ? -3.010 -7.109 -29.455 1.00 79.81 82 LYS A C 1
ATOM 644 O O . LYS A 1 82 ? -2.925 -8.175 -28.835 1.00 79.81 82 LYS A O 1
ATOM 649 N N . GLU A 1 83 ? -3.693 -6.993 -30.580 1.00 82.00 83 GLU A N 1
ATOM 650 C CA . GLU A 1 83 ? -4.430 -8.098 -31.184 1.00 82.00 83 GLU A C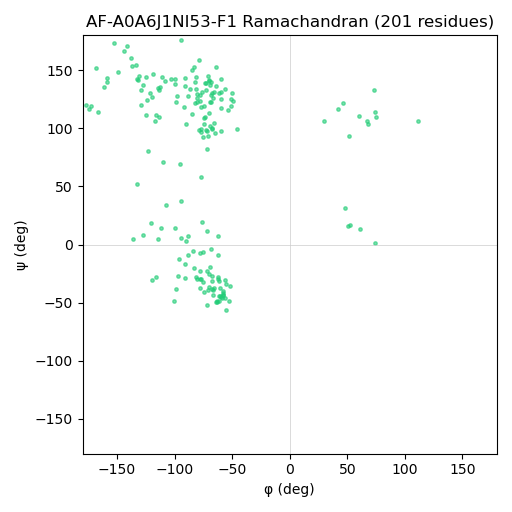A 1
ATOM 651 C C . GLU A 1 83 ? -3.500 -9.052 -31.950 1.00 82.00 83 GLU A C 1
ATOM 653 O O . GLU A 1 83 ? -2.375 -8.711 -32.336 1.00 82.00 83 GLU A O 1
ATOM 658 N N . VAL A 1 84 ? -3.957 -10.290 -32.162 1.00 84.06 84 VAL A N 1
ATOM 659 C CA . VAL A 1 84 ? -3.218 -11.269 -32.971 1.00 84.06 84 VAL A CA 1
ATOM 660 C C . VAL A 1 84 ? -3.134 -10.761 -34.416 1.00 84.06 84 VAL A C 1
ATOM 662 O O . VAL A 1 84 ? -4.111 -10.292 -34.983 1.00 84.06 84 VAL A O 1
ATOM 665 N N . ASN A 1 85 ? -1.949 -10.883 -35.008 1.00 83.88 85 ASN A N 1
ATOM 666 C CA . ASN A 1 85 ? -1.486 -10.344 -36.289 1.00 83.88 85 ASN A CA 1
ATOM 667 C C . ASN A 1 85 ? -1.182 -8.843 -36.341 1.00 83.88 85 ASN A C 1
ATOM 669 O O . ASN A 1 85 ? -0.738 -8.372 -37.390 1.00 83.88 85 ASN A O 1
ATOM 673 N N . GLN A 1 86 ? -1.316 -8.108 -35.237 1.00 84.88 86 GLN A N 1
ATOM 674 C CA . GLN A 1 86 ? -0.913 -6.706 -35.191 1.00 84.88 86 GLN A CA 1
ATOM 675 C C . GLN A 1 86 ? 0.615 -6.564 -35.262 1.00 84.88 86 GLN A C 1
ATOM 677 O O . GLN A 1 86 ? 1.356 -7.310 -34.611 1.00 84.88 86 GLN A O 1
ATOM 682 N N . VAL A 1 87 ? 1.073 -5.589 -36.052 1.00 86.31 87 VAL A N 1
ATOM 683 C CA . VAL A 1 87 ? 2.488 -5.244 -36.239 1.00 86.31 87 VAL A CA 1
ATOM 684 C C . VAL A 1 87 ? 2.751 -3.863 -35.648 1.00 86.31 87 VAL A C 1
ATOM 686 O O . VAL A 1 87 ? 1.962 -2.940 -35.849 1.00 86.31 87 VAL A O 1
ATOM 689 N N . TRP A 1 88 ? 3.848 -3.712 -34.912 1.00 85.25 88 TRP A N 1
ATOM 690 C CA . TRP A 1 88 ? 4.301 -2.427 -34.388 1.00 85.25 88 TRP A CA 1
ATOM 691 C C . TRP A 1 88 ? 5.822 -2.328 -34.403 1.00 85.25 88 TRP A C 1
ATOM 693 O O . TRP A 1 88 ? 6.526 -3.323 -34.565 1.00 85.25 88 TRP A O 1
ATOM 703 N N . HIS A 1 89 ? 6.325 -1.111 -34.221 1.00 85.75 89 HIS A N 1
ATOM 704 C CA . HIS A 1 89 ? 7.753 -0.833 -34.189 1.00 85.75 89 HIS A CA 1
ATOM 705 C C . HIS A 1 89 ? 8.156 -0.353 -32.804 1.00 85.75 89 HIS A C 1
ATOM 707 O O . HIS A 1 89 ? 7.483 0.494 -32.214 1.00 85.75 89 HIS A O 1
ATOM 713 N N . GLU A 1 90 ? 9.258 -0.889 -32.294 1.00 82.31 90 GLU A N 1
ATOM 714 C CA . GLU A 1 90 ? 9.782 -0.545 -30.980 1.00 82.31 90 GLU A CA 1
ATOM 715 C C . GLU A 1 90 ? 11.285 -0.279 -31.056 1.00 82.31 90 GLU A C 1
ATOM 717 O O . GLU A 1 90 ? 12.028 -0.909 -31.814 1.00 82.31 90 GLU A O 1
ATOM 722 N N . LYS A 1 91 ? 11.731 0.705 -30.275 1.00 82.31 91 LYS A N 1
ATOM 723 C CA . LYS A 1 91 ? 13.145 1.037 -30.148 1.00 82.31 91 LYS A CA 1
ATOM 724 C C . LYS A 1 91 ? 13.794 0.086 -29.152 1.00 82.31 91 LYS A C 1
ATOM 726 O O . LYS A 1 91 ? 13.280 -0.115 -28.053 1.00 82.31 91 LYS A O 1
ATOM 731 N N . VAL A 1 92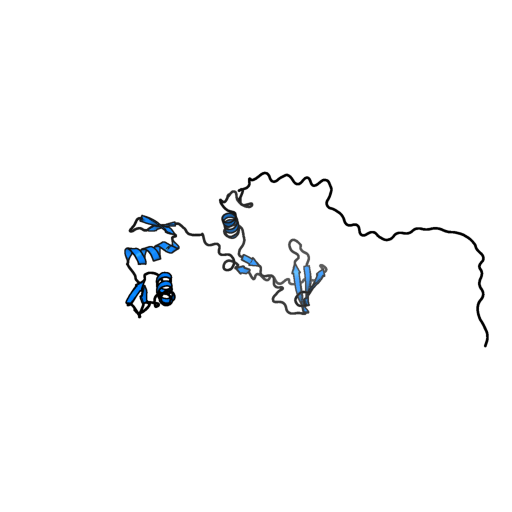 ? 14.951 -0.456 -29.511 1.00 78.94 92 VAL A N 1
ATOM 732 C CA . VAL A 1 92 ? 15.724 -1.307 -28.603 1.00 78.94 92 VAL A CA 1
ATOM 733 C C . VAL A 1 92 ? 16.219 -0.472 -27.420 1.00 78.94 92 VAL A C 1
ATOM 735 O O . VAL A 1 92 ? 16.791 0.604 -27.598 1.00 78.94 92 VAL A O 1
ATOM 738 N N . PHE A 1 93 ? 16.018 -0.967 -26.196 1.00 75.12 93 PHE A N 1
ATOM 739 C CA . PHE A 1 93 ? 16.492 -0.281 -24.994 1.00 75.12 93 PHE A CA 1
ATOM 740 C C . PHE A 1 93 ? 18.010 -0.048 -25.075 1.00 75.12 93 PHE A C 1
ATOM 742 O O . PHE A 1 93 ? 18.761 -0.947 -25.450 1.00 75.12 93 PHE A O 1
ATOM 749 N N . ASN A 1 94 ? 18.460 1.165 -24.747 1.00 72.75 94 ASN A N 1
ATOM 750 C CA . ASN A 1 94 ? 19.862 1.601 -24.840 1.00 72.75 94 ASN A CA 1
ATOM 751 C C . ASN A 1 94 ? 20.495 1.576 -26.250 1.00 72.75 94 ASN A C 1
ATOM 753 O O . ASN A 1 94 ? 21.710 1.719 -26.365 1.00 72.75 94 ASN A O 1
ATOM 757 N N . SER A 1 95 ? 19.718 1.427 -27.331 1.00 78.38 95 SER A N 1
ATOM 758 C CA . SER A 1 95 ? 20.228 1.487 -28.708 1.00 78.38 95 SER A CA 1
ATOM 759 C C . SER A 1 95 ? 19.346 2.362 -29.603 1.00 78.38 95 SER A C 1
ATOM 761 O O . SER A 1 95 ? 18.162 2.552 -29.344 1.00 78.38 95 SER A O 1
ATOM 763 N N . SER A 1 96 ? 19.918 2.927 -30.669 1.00 73.81 96 SER A N 1
ATOM 764 C CA . SER A 1 96 ? 19.173 3.669 -31.697 1.00 73.81 96 SER A CA 1
ATOM 765 C C . SER A 1 96 ? 18.432 2.763 -32.688 1.00 73.81 96 SER A C 1
ATOM 767 O O . SER A 1 96 ? 17.651 3.266 -33.486 1.00 73.81 96 SER A O 1
ATOM 769 N N . LYS A 1 97 ? 18.647 1.443 -32.628 1.00 82.62 97 LYS A N 1
ATOM 770 C CA . LYS A 1 97 ? 18.056 0.471 -33.555 1.00 82.62 97 LYS A CA 1
ATOM 771 C C . LYS A 1 97 ? 16.549 0.318 -33.340 1.00 82.62 97 LYS A C 1
ATOM 773 O O . LYS A 1 97 ? 16.078 0.262 -32.200 1.00 82.62 97 LYS A O 1
ATOM 778 N N . ILE A 1 98 ? 15.821 0.177 -34.446 1.00 81.81 98 ILE A N 1
ATOM 779 C CA . ILE A 1 98 ? 14.375 -0.060 -34.473 1.00 81.81 98 ILE A CA 1
ATOM 780 C C . ILE A 1 98 ? 14.113 -1.499 -34.916 1.00 81.81 98 ILE A C 1
ATOM 782 O O . ILE A 1 98 ? 14.796 -2.051 -35.782 1.00 81.81 98 ILE A O 1
ATOM 786 N N . VAL A 1 99 ? 13.121 -2.115 -34.287 1.00 85.81 99 VAL A N 1
ATOM 787 C CA . VAL A 1 99 ? 12.713 -3.489 -34.545 1.00 85.81 99 VAL A CA 1
ATOM 788 C C . VAL A 1 99 ? 11.215 -3.520 -34.825 1.00 85.81 99 VAL A C 1
ATOM 790 O O . VAL A 1 99 ? 10.433 -2.846 -34.158 1.00 85.81 99 VAL A O 1
ATOM 793 N N . GLU A 1 100 ? 10.828 -4.299 -35.826 1.00 87.38 100 GLU A N 1
ATOM 794 C CA . GLU A 1 100 ? 9.444 -4.624 -36.153 1.00 87.38 100 GLU A CA 1
ATOM 795 C C . GLU A 1 100 ? 9.024 -5.865 -35.361 1.00 87.38 100 GLU A C 1
ATOM 797 O O . GLU A 1 100 ? 9.705 -6.892 -35.390 1.00 87.38 100 GLU A O 1
ATOM 802 N N . ILE A 1 101 ? 7.907 -5.774 -34.646 1.00 88.44 101 ILE A N 1
ATOM 803 C CA . ILE A 1 101 ? 7.350 -6.857 -33.841 1.00 88.44 101 ILE A CA 1
ATOM 804 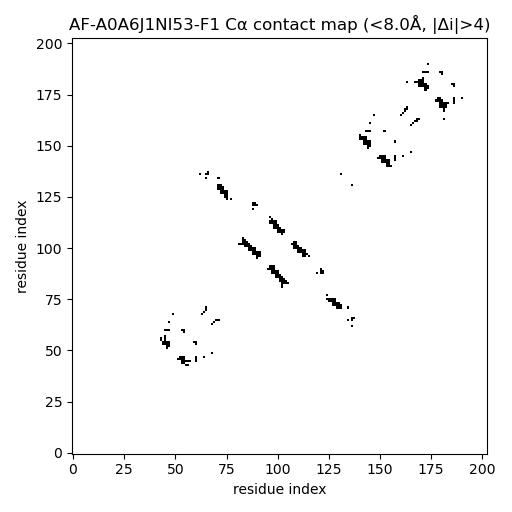C C . ILE A 1 101 ? 5.941 -7.163 -34.347 1.00 88.44 101 ILE A C 1
ATOM 806 O O . ILE A 1 101 ? 5.113 -6.264 -34.484 1.00 88.44 101 ILE A O 1
ATOM 810 N N . LYS A 1 102 ? 5.655 -8.442 -34.598 1.00 89.44 102 LYS A N 1
ATOM 811 C CA . LYS A 1 102 ? 4.332 -8.961 -34.960 1.00 89.44 102 LYS A CA 1
ATOM 812 C C . LYS A 1 102 ? 3.862 -9.977 -33.925 1.00 89.44 102 LYS A C 1
ATOM 814 O O . LYS A 1 102 ? 4.550 -10.967 -33.682 1.00 89.44 102 LYS A O 1
ATOM 819 N N . LYS A 1 103 ? 2.659 -9.802 -33.371 1.00 88.94 103 LYS A N 1
ATOM 820 C CA . LYS A 1 103 ? 2.012 -10.818 -32.519 1.00 88.94 103 LYS A CA 1
ATOM 821 C C . LYS A 1 103 ? 1.446 -11.922 -33.406 1.00 88.94 103 LYS A C 1
ATOM 823 O O . LYS A 1 103 ? 0.398 -11.744 -34.005 1.00 88.94 103 LYS A O 1
ATOM 828 N N . ALA A 1 104 ? 2.142 -13.042 -33.553 1.00 87.81 104 ALA A N 1
ATOM 829 C CA . ALA A 1 104 ? 1.678 -14.159 -34.382 1.00 87.81 104 ALA A CA 1
ATOM 830 C C . ALA A 1 104 ? 0.660 -15.049 -33.648 1.00 87.81 104 ALA A C 1
ATOM 832 O O . ALA A 1 104 ? -0.205 -15.646 -34.280 1.00 87.81 104 ALA A O 1
ATOM 833 N N . ALA A 1 105 ? 0.740 -15.113 -32.317 1.00 85.69 105 ALA A N 1
ATOM 834 C CA . ALA A 1 105 ? -0.200 -15.822 -31.448 1.00 85.69 105 ALA A CA 1
ATOM 835 C C . ALA A 1 105 ? -0.219 -15.161 -30.049 1.00 85.69 105 ALA A C 1
ATOM 837 O O . ALA A 1 105 ? 0.620 -14.294 -29.794 1.00 85.69 105 ALA A O 1
ATOM 838 N N . PRO A 1 106 ? -1.108 -15.561 -29.113 1.00 79.12 106 PRO A N 1
ATOM 839 C CA . PRO A 1 106 ? -1.179 -14.973 -27.768 1.00 79.12 106 PRO A CA 1
ATOM 840 C C . PRO A 1 106 ? 0.162 -14.939 -27.023 1.00 79.12 106 PRO A C 1
ATOM 842 O O . PRO A 1 106 ? 0.451 -13.960 -26.347 1.00 79.12 106 PRO A O 1
ATOM 845 N N . ASN A 1 107 ? 0.996 -15.966 -27.226 1.00 86.56 107 ASN A N 1
ATOM 846 C CA . ASN A 1 107 ? 2.309 -16.115 -26.593 1.00 86.56 107 ASN A CA 1
ATOM 847 C C . ASN A 1 107 ? 3.464 -16.187 -27.613 1.00 86.56 107 ASN A C 1
ATOM 849 O O . ASN A 1 107 ? 4.533 -16.699 -27.288 1.00 86.56 107 ASN A O 1
ATOM 853 N N . LEU A 1 108 ? 3.253 -15.744 -28.861 1.00 85.06 108 LEU A N 1
ATOM 854 C CA . LEU A 1 108 ? 4.271 -15.804 -29.916 1.00 85.06 108 LEU A CA 1
ATOM 855 C C . LEU A 1 108 ? 4.432 -14.445 -30.593 1.00 85.06 108 LEU A C 1
ATOM 857 O O . LEU A 1 108 ? 3.501 -13.943 -31.229 1.00 85.06 108 LEU A O 1
ATOM 861 N N . PHE A 1 109 ? 5.646 -13.906 -30.521 1.00 89.81 109 PHE A N 1
ATOM 862 C CA . PHE A 1 109 ? 6.046 -12.695 -31.226 1.00 89.81 109 PHE A CA 1
ATOM 863 C C . PHE A 1 109 ? 7.097 -13.022 -32.285 1.00 89.81 109 PHE A C 1
ATOM 865 O O . PHE A 1 109 ? 8.067 -13.727 -32.014 1.00 89.81 109 PHE A O 1
ATOM 872 N N . LEU A 1 110 ? 6.908 -12.491 -33.489 1.00 88.88 110 LEU A N 1
ATOM 873 C CA . LEU A 1 110 ? 7.911 -12.481 -34.546 1.00 88.88 110 LEU A CA 1
ATOM 874 C C . LEU A 1 110 ? 8.594 -11.121 -34.530 1.00 88.88 110 LEU A C 1
ATOM 876 O O . LEU A 1 110 ? 7.922 -10.094 -34.551 1.00 88.88 110 LEU A O 1
ATOM 880 N N . ILE A 1 111 ? 9.920 -11.124 -34.470 1.00 90.44 111 ILE A N 1
ATOM 881 C CA . ILE A 1 111 ? 10.733 -9.928 -34.269 1.00 90.44 111 ILE A CA 1
ATOM 882 C C . ILE A 1 111 ? 11.722 -9.825 -35.431 1.00 90.44 111 ILE A C 1
ATOM 884 O O . ILE A 1 111 ? 12.485 -10.760 -35.672 1.00 90.44 111 ILE A O 1
ATOM 888 N N . ARG A 1 112 ? 11.725 -8.699 -36.151 1.00 87.88 112 ARG A N 1
ATOM 889 C CA . ARG A 1 112 ? 12.595 -8.458 -37.308 1.00 87.88 112 ARG A CA 1
ATOM 890 C C . ARG A 1 112 ? 13.335 -7.132 -37.175 1.00 87.88 112 ARG A C 1
ATOM 892 O O . ARG A 1 112 ? 12.744 -6.103 -36.865 1.00 87.88 112 ARG A O 1
ATOM 899 N N . LYS A 1 113 ? 14.643 -7.149 -37.433 1.00 85.88 113 LYS A N 1
ATOM 900 C CA . LYS A 1 113 ? 15.459 -5.930 -37.485 1.00 85.88 113 LYS A CA 1
ATOM 901 C C . LYS A 1 113 ? 15.037 -5.085 -38.691 1.00 85.88 113 LYS A C 1
ATOM 903 O O . LYS A 1 113 ? 14.965 -5.616 -39.797 1.00 85.88 113 LYS A O 1
ATOM 908 N N . LEU A 1 114 ? 14.793 -3.794 -38.474 1.00 80.94 114 LEU A N 1
ATOM 909 C CA . LEU A 1 114 ? 14.558 -2.843 -39.557 1.00 80.94 114 LEU A CA 1
ATOM 910 C C . LEU A 1 114 ? 15.888 -2.201 -39.986 1.00 80.94 114 LEU A C 1
ATOM 912 O O . LEU A 1 114 ? 16.769 -1.977 -39.154 1.00 80.94 114 LEU A O 1
ATOM 916 N N . GLU A 1 115 ? 16.040 -1.955 -41.283 1.00 74.75 115 GLU A N 1
ATOM 917 C CA . GLU A 1 115 ? 17.184 -1.237 -41.860 1.00 74.75 115 GLU A CA 1
ATOM 918 C C . GLU A 1 115 ? 16.941 0.280 -41.793 1.00 74.75 115 GLU A C 1
ATOM 920 O O . GLU A 1 115 ? 15.790 0.725 -41.793 1.00 74.75 115 GLU A O 1
ATOM 925 N N . ASP A 1 116 ? 18.022 1.058 -41.689 1.00 61.91 116 ASP A N 1
ATOM 926 C CA . ASP A 1 116 ? 18.028 2.460 -41.234 1.00 61.91 116 ASP A CA 1
ATOM 927 C C . ASP A 1 116 ? 17.345 3.463 -42.201 1.00 61.91 116 ASP A C 1
ATOM 929 O O . ASP A 1 116 ? 17.150 4.628 -41.855 1.00 61.91 116 ASP A O 1
ATOM 933 N N . ASP A 1 117 ? 16.894 3.011 -43.375 1.00 56.09 117 ASP A N 1
ATOM 934 C CA . ASP A 1 117 ? 16.432 3.874 -44.475 1.00 56.09 117 ASP A CA 1
ATOM 935 C C . ASP A 1 117 ? 14.929 4.213 -44.452 1.00 56.09 117 ASP A C 1
ATOM 937 O O . ASP A 1 117 ? 14.417 4.886 -45.349 1.00 56.09 117 ASP A O 1
ATOM 941 N N . LYS A 1 118 ? 14.182 3.770 -43.432 1.00 62.66 118 LYS A N 1
ATOM 942 C CA . LYS A 1 118 ? 12.748 4.080 -43.289 1.00 62.66 118 LYS A CA 1
ATOM 943 C C . LYS A 1 118 ? 12.516 4.910 -42.031 1.00 62.66 118 LYS A C 1
ATOM 945 O O . LYS A 1 118 ? 12.629 4.401 -40.919 1.00 62.66 118 LYS A O 1
ATOM 950 N N . GLN A 1 119 ? 12.140 6.182 -42.198 1.00 57.38 119 GLN A N 1
ATOM 951 C CA . GLN A 1 119 ? 11.643 7.006 -41.091 1.00 57.38 119 GLN A CA 1
ATOM 952 C C . GLN A 1 119 ? 10.325 6.415 -40.583 1.00 57.38 119 GLN A C 1
ATOM 954 O O . GLN A 1 119 ? 9.255 6.652 -41.138 1.00 57.38 119 GLN A O 1
ATOM 959 N N . VAL A 1 120 ? 10.411 5.602 -39.535 1.00 65.56 120 VAL A N 1
ATOM 960 C CA . VAL A 1 120 ? 9.254 5.004 -38.873 1.00 65.56 120 VAL A CA 1
ATOM 961 C C . VAL A 1 120 ? 8.918 5.814 -37.627 1.00 65.56 120 VAL A C 1
ATOM 963 O O . VAL A 1 120 ? 9.744 5.968 -36.728 1.00 65.56 120 VAL A O 1
ATOM 966 N N . THR A 1 121 ? 7.684 6.314 -37.553 1.00 60.97 121 THR A N 1
ATOM 967 C CA . THR A 1 121 ? 7.150 6.984 -36.363 1.00 60.97 121 THR A CA 1
ATOM 968 C C . THR A 1 121 ? 6.948 5.960 -35.244 1.00 60.97 121 THR A C 1
ATOM 970 O O . THR A 1 121 ? 5.987 5.191 -35.251 1.00 60.97 121 THR A O 1
ATOM 973 N N . VAL A 1 122 ? 7.864 5.930 -34.274 1.00 66.88 122 VAL A N 1
ATOM 974 C CA . VAL A 1 122 ? 7.738 5.088 -33.078 1.00 66.88 122 VAL A CA 1
ATOM 975 C C . VAL A 1 122 ? 6.749 5.750 -32.119 1.00 66.88 122 VAL A C 1
ATOM 977 O O . VAL A 1 122 ? 6.975 6.865 -31.655 1.00 66.88 122 VAL A O 1
ATOM 980 N N . GLN A 1 123 ? 5.639 5.072 -31.823 1.00 62.72 123 GLN A N 1
ATOM 981 C CA . GLN A 1 123 ? 4.660 5.558 -30.852 1.00 62.72 123 GLN A CA 1
ATOM 982 C C . GLN A 1 123 ? 5.215 5.399 -29.432 1.00 62.72 123 GLN A C 1
ATOM 984 O O . GLN A 1 123 ? 5.329 4.290 -28.907 1.00 62.72 123 GLN A O 1
ATOM 989 N N . GLU A 1 124 ? 5.550 6.516 -28.792 1.00 60.12 124 GLU A N 1
ATOM 990 C CA . GLU A 1 124 ? 5.918 6.536 -27.380 1.00 60.12 124 GLU A CA 1
ATOM 991 C C . GLU A 1 124 ? 4.665 6.381 -26.511 1.00 60.12 124 GLU A C 1
ATOM 993 O O . GLU A 1 124 ? 3.981 7.343 -26.165 1.00 60.12 124 GLU A O 1
ATOM 998 N N . TYR A 1 125 ? 4.344 5.143 -26.140 1.00 58.72 125 TYR A N 1
ATOM 999 C CA . TYR A 1 125 ? 3.299 4.879 -25.159 1.00 58.72 125 TYR A CA 1
ATOM 1000 C C . TYR A 1 125 ? 3.814 5.265 -23.759 1.00 58.72 125 TYR A C 1
ATOM 1002 O O . TYR A 1 125 ? 4.552 4.529 -23.115 1.00 58.72 125 TYR A O 1
ATOM 1010 N N . ASN A 1 126 ? 3.458 6.450 -23.268 1.00 57.91 126 ASN A N 1
ATOM 1011 C CA . ASN A 1 126 ? 3.837 6.927 -21.929 1.00 57.91 126 ASN A CA 1
ATOM 1012 C C . ASN A 1 126 ? 2.745 6.635 -20.889 1.00 57.91 126 ASN A C 1
ATOM 1014 O O . ASN A 1 126 ? 2.465 7.447 -20.009 1.00 57.91 126 ASN A O 1
ATOM 1018 N N . GLN A 1 127 ? 2.094 5.476 -21.003 1.00 66.38 127 GLN A N 1
ATOM 1019 C CA . GLN A 1 127 ? 1.130 5.038 -20.005 1.00 66.38 127 GLN A CA 1
ATOM 1020 C C . GLN A 1 127 ? 1.871 4.427 -18.823 1.00 66.38 127 GLN A C 1
ATOM 1022 O O . GLN A 1 127 ? 2.702 3.526 -18.945 1.00 66.38 127 GLN A O 1
ATOM 1027 N N . HIS A 1 128 ? 1.598 5.007 -17.669 1.00 70.81 128 HIS A N 1
ATOM 1028 C CA . HIS A 1 128 ? 2.361 4.819 -16.465 1.00 70.81 128 HIS A CA 1
ATOM 1029 C C . HIS A 1 128 ? 1.468 4.078 -15.448 1.00 70.81 128 HIS A C 1
ATOM 1031 O O . HIS A 1 128 ? 0.531 4.676 -14.925 1.00 70.81 128 HIS A O 1
ATOM 1037 N N . LEU A 1 129 ? 1.755 2.811 -15.133 1.00 75.94 129 LEU A N 1
ATOM 1038 C CA . LEU A 1 129 ? 1.006 2.007 -14.158 1.00 75.94 129 LEU A CA 1
ATOM 1039 C C . LEU A 1 129 ? 1.470 2.293 -12.725 1.00 75.94 129 LEU A C 1
ATOM 1041 O O . LEU A 1 129 ? 2.643 2.113 -12.395 1.00 75.94 129 LEU A O 1
ATOM 1045 N N . ASP A 1 130 ? 0.545 2.726 -11.869 1.00 79.38 130 ASP A N 1
ATOM 1046 C CA . ASP A 1 130 ? 0.807 2.922 -10.443 1.00 79.38 130 ASP A CA 1
ATOM 1047 C C . ASP A 1 130 ? 0.637 1.609 -9.662 1.00 79.38 130 ASP A C 1
ATOM 1049 O O . ASP A 1 130 ? -0.465 1.090 -9.500 1.00 79.38 130 ASP A O 1
ATOM 1053 N N . LEU A 1 131 ? 1.740 1.075 -9.144 1.00 80.31 131 LEU A N 1
ATOM 1054 C CA . LEU A 1 131 ? 1.776 -0.143 -8.333 1.00 80.31 131 LEU A CA 1
ATOM 1055 C C . LEU A 1 131 ? 1.575 0.134 -6.831 1.00 80.31 131 LEU A C 1
ATOM 1057 O O . LEU A 1 131 ? 1.726 -0.785 -6.018 1.00 80.31 131 LEU A O 1
ATOM 1061 N N . SER A 1 132 ? 1.250 1.374 -6.437 1.00 75.69 132 SER A N 1
ATOM 1062 C CA . SER A 1 132 ? 1.044 1.782 -5.033 1.00 75.69 132 SER A CA 1
ATOM 1063 C C . SER A 1 132 ? -0.018 0.964 -4.302 1.00 75.69 132 SER A C 1
ATOM 1065 O O . SER A 1 132 ? 0.108 0.732 -3.096 1.00 75.69 132 SER A O 1
ATOM 1067 N N . GLU A 1 133 ? -1.029 0.477 -5.021 1.00 72.56 133 GLU A N 1
ATOM 1068 C CA . GLU A 1 133 ? -2.080 -0.373 -4.456 1.00 72.56 133 GLU A CA 1
ATOM 1069 C C . GLU A 1 133 ? -1.597 -1.806 -4.184 1.00 72.56 133 GLU A C 1
ATOM 1071 O O . GLU A 1 133 ? -1.889 -2.368 -3.126 1.00 72.56 133 GLU A O 1
ATOM 1076 N N . LEU A 1 134 ? -0.807 -2.382 -5.098 1.00 76.44 134 LEU A N 1
ATOM 1077 C CA . LEU A 1 134 ? -0.272 -3.745 -4.975 1.00 76.44 134 LEU A CA 1
ATOM 1078 C C . LEU A 1 134 ? 0.873 -3.834 -3.961 1.00 76.44 134 LEU A C 1
ATOM 1080 O O . LEU A 1 134 ? 1.023 -4.844 -3.266 1.00 76.44 134 LEU A O 1
ATOM 1084 N N . TYR A 1 135 ? 1.662 -2.765 -3.833 1.00 74.56 135 TYR A N 1
ATOM 1085 C CA . TYR A 1 135 ? 2.768 -2.685 -2.882 1.00 74.56 135 TYR A CA 1
ATOM 1086 C C . TYR A 1 135 ? 2.608 -1.489 -1.938 1.00 74.56 135 TYR A C 1
ATOM 1088 O O . TYR A 1 135 ? 3.298 -0.486 -2.097 1.00 74.56 135 TYR A O 1
ATOM 1096 N N . PRO A 1 136 ? 1.777 -1.592 -0.886 1.00 69.56 136 PRO A N 1
ATOM 1097 C CA . PRO A 1 136 ? 1.564 -0.486 0.038 1.00 69.56 136 PRO A CA 1
ATOM 1098 C C . PRO A 1 136 ? 2.860 -0.044 0.734 1.00 69.56 136 PRO A C 1
ATOM 1100 O O . PRO A 1 136 ? 3.458 -0.779 1.527 1.00 69.56 136 PRO A O 1
ATOM 1103 N N . THR A 1 137 ? 3.264 1.200 0.485 1.00 68.69 137 THR A N 1
ATOM 1104 C CA . THR A 1 137 ? 4.473 1.840 1.031 1.00 68.69 137 THR A CA 1
ATOM 1105 C C . THR A 1 137 ? 4.179 2.757 2.216 1.00 68.69 137 THR A C 1
ATOM 1107 O O . THR A 1 137 ? 5.050 3.509 2.640 1.00 68.69 137 THR A O 1
ATOM 1110 N N . ASN A 1 138 ? 2.993 2.696 2.827 1.00 66.19 138 ASN A N 1
ATOM 1111 C CA . ASN A 1 138 ? 2.655 3.525 3.991 1.00 66.19 138 ASN A CA 1
ATOM 1112 C C . ASN A 1 138 ? 3.309 3.015 5.284 1.00 66.19 138 ASN A C 1
ATOM 1114 O O . ASN A 1 138 ? 3.230 1.823 5.597 1.00 66.19 138 ASN A O 1
ATOM 1118 N N . LYS A 1 139 ? 3.952 3.925 6.044 1.00 60.03 139 LYS A N 1
ATOM 1119 C CA . LYS A 1 139 ? 4.727 3.585 7.255 1.00 60.03 139 LYS A CA 1
ATOM 1120 C C . LYS A 1 139 ? 3.883 2.726 8.186 1.00 60.03 139 LYS A C 1
ATOM 1122 O O . LYS A 1 139 ? 2.800 3.133 8.613 1.00 60.03 139 LYS A O 1
ATOM 1127 N N . ARG A 1 140 ? 4.417 1.556 8.558 1.00 59.47 140 ARG A N 1
ATOM 1128 C CA . ARG A 1 140 ? 3.874 0.738 9.645 1.00 59.47 140 ARG A CA 1
ATOM 1129 C C . ARG A 1 140 ? 3.905 1.572 10.922 1.00 59.47 140 ARG A C 1
ATOM 1131 O O . ARG A 1 140 ? 4.926 1.698 11.582 1.00 59.47 140 ARG A O 1
ATOM 1138 N N . SER A 1 141 ? 2.748 2.153 11.225 1.00 65.56 141 SER A N 1
ATOM 1139 C CA . SER A 1 141 ? 2.339 2.654 12.530 1.00 65.56 141 SER A CA 1
ATOM 1140 C C . SER A 1 141 ? 3.319 3.601 13.233 1.00 65.56 141 SER A C 1
ATOM 1142 O O . SER A 1 141 ? 4.144 3.177 14.037 1.00 65.56 141 SER A O 1
ATOM 1144 N N . SER A 1 142 ? 3.139 4.911 13.053 1.00 71.81 142 SER A N 1
ATOM 1145 C CA . SER A 1 142 ? 3.663 5.869 14.033 1.00 71.81 142 SER A CA 1
ATOM 1146 C C . SER A 1 142 ? 3.003 5.602 15.389 1.00 71.81 142 SER A C 1
ATOM 1148 O O . SER A 1 142 ? 1.771 5.518 15.454 1.00 71.81 142 SER A O 1
ATOM 1150 N N . LEU A 1 143 ? 3.780 5.482 16.463 1.00 79.69 143 LEU A N 1
ATOM 1151 C CA . LEU A 1 143 ? 3.222 5.469 17.812 1.00 79.69 143 LEU A CA 1
ATOM 1152 C C . LEU A 1 143 ? 2.784 6.893 18.182 1.00 79.69 143 LEU A C 1
ATOM 1154 O O . LEU A 1 143 ? 3.466 7.865 17.872 1.00 79.69 143 LEU A O 1
ATOM 1158 N N . ALA A 1 144 ? 1.634 7.013 18.832 1.00 84.31 144 ALA A N 1
ATOM 1159 C CA . ALA A 1 144 ? 1.089 8.261 19.341 1.00 84.31 144 ALA A CA 1
ATOM 1160 C C . ALA A 1 144 ? 0.654 8.069 20.799 1.00 84.31 144 ALA A C 1
ATOM 1162 O O . ALA A 1 144 ? 0.188 6.995 21.188 1.00 84.31 144 ALA A O 1
ATOM 1163 N N . LYS A 1 145 ? 0.812 9.113 21.614 1.00 87.44 145 LYS A N 1
ATOM 1164 C CA . LYS A 1 145 ? 0.379 9.119 23.016 1.00 87.44 145 LYS A CA 1
ATOM 1165 C C . LYS A 1 145 ? -1.047 9.660 23.113 1.00 87.44 145 LYS A C 1
ATOM 1167 O O . LYS A 1 145 ? -1.377 10.658 22.474 1.00 87.44 145 LYS A O 1
ATOM 1172 N N . CYS A 1 146 ? -1.890 9.016 23.916 1.00 90.19 146 CYS A N 1
ATOM 1173 C CA . CYS A 1 146 ? -3.199 9.568 24.258 1.00 90.19 146 CYS A CA 1
ATOM 1174 C C . CYS A 1 146 ? -3.035 10.806 25.144 1.00 90.19 146 CYS A C 1
ATOM 1176 O O . CYS A 1 146 ? -2.371 10.729 26.169 1.00 90.19 146 CYS A O 1
ATOM 1178 N N . ARG A 1 147 ? -3.664 11.930 24.785 1.00 87.38 147 ARG A N 1
ATOM 1179 C CA . ARG A 1 147 ? -3.587 13.171 25.578 1.00 87.38 147 ARG A CA 1
ATOM 1180 C C . ARG A 1 147 ? -4.280 13.064 26.941 1.00 87.38 147 ARG A C 1
ATOM 1182 O O . ARG A 1 147 ? -3.881 13.745 27.868 1.00 87.38 147 ARG A O 1
ATOM 1189 N N . ALA A 1 148 ? -5.291 12.203 27.065 1.00 87.50 148 ALA A N 1
ATOM 1190 C CA . ALA A 1 148 ? -6.093 12.089 28.283 1.00 87.50 148 ALA A CA 1
ATOM 1191 C C . ALA A 1 148 ? -5.563 11.049 29.285 1.00 87.50 148 ALA A C 1
ATOM 1193 O O . ALA A 1 148 ? -5.777 11.193 30.482 1.00 87.50 148 ALA A O 1
ATOM 1194 N N . CYS A 1 149 ? -4.888 9.988 28.828 1.00 91.12 149 CYS A N 1
ATOM 1195 C CA . CYS A 1 149 ? -4.358 8.946 29.721 1.00 91.12 149 CYS A CA 1
ATOM 1196 C C . CYS A 1 149 ? -2.869 8.642 29.518 1.00 91.12 149 CYS A C 1
ATOM 1198 O O . CYS A 1 149 ? -2.385 7.633 30.026 1.00 91.12 149 CYS A O 1
ATOM 1200 N N . TYR A 1 150 ? -2.179 9.443 28.701 1.00 87.25 150 TYR A N 1
ATOM 1201 C CA . TYR A 1 150 ? -0.742 9.368 28.403 1.00 87.25 150 TYR A CA 1
ATOM 1202 C C . TYR A 1 150 ? -0.220 7.998 27.948 1.00 87.25 150 TYR A C 1
ATOM 1204 O O . TYR A 1 150 ? 0.983 7.752 27.911 1.00 87.25 150 TYR A O 1
ATOM 1212 N N . ARG A 1 151 ? -1.118 7.101 27.525 1.00 84.94 151 ARG A N 1
ATOM 1213 C CA . ARG A 1 151 ? -0.761 5.758 27.070 1.00 84.94 151 ARG A CA 1
ATOM 1214 C C . ARG A 1 151 ? -0.270 5.807 25.628 1.00 84.94 151 ARG A C 1
ATOM 1216 O O . ARG A 1 151 ? -0.946 6.363 24.762 1.00 84.94 151 ARG A O 1
ATOM 1223 N N . THR A 1 152 ? 0.884 5.199 25.372 1.00 84.81 152 THR A N 1
ATOM 1224 C CA . THR A 1 152 ? 1.463 5.087 24.027 1.00 84.81 152 THR A CA 1
ATOM 1225 C C . THR A 1 152 ? 0.803 3.945 23.257 1.00 84.81 152 THR A C 1
ATOM 1227 O O . THR A 1 152 ? 0.737 2.817 23.746 1.00 84.81 152 THR A O 1
ATOM 1230 N N . MET A 1 153 ? 0.286 4.236 22.064 1.00 85.19 153 MET A N 1
ATOM 1231 C CA . MET A 1 153 ? -0.448 3.294 21.208 1.00 85.19 153 MET A CA 1
ATOM 1232 C C . MET A 1 153 ? -0.082 3.524 19.736 1.00 85.19 153 MET A C 1
ATOM 1234 O O . MET A 1 153 ? 0.551 4.521 19.406 1.00 85.19 153 MET A O 1
ATOM 1238 N N . LEU A 1 154 ? -0.497 2.651 18.817 1.00 85.31 154 LEU A N 1
ATOM 1239 C CA . LEU A 1 154 ? -0.364 2.931 17.382 1.00 85.31 154 LEU A CA 1
ATOM 1240 C C . LEU A 1 154 ? -1.317 4.081 17.006 1.00 85.31 154 LEU A C 1
ATOM 1242 O O . LEU A 1 154 ? -2.464 4.098 17.448 1.00 85.31 154 LEU A O 1
ATOM 1246 N N . LYS A 1 155 ? -0.893 5.021 16.152 1.00 83.56 155 LYS A N 1
ATOM 1247 C CA . LYS A 1 155 ? -1.716 6.179 15.738 1.00 83.56 155 LYS A CA 1
ATOM 1248 C C . LYS A 1 155 ? -3.066 5.761 15.143 1.00 83.56 155 LYS A C 1
ATOM 1250 O O . LYS A 1 155 ? -4.070 6.413 15.403 1.00 83.56 155 LYS A O 1
ATOM 1255 N N . ARG A 1 156 ? -3.111 4.625 14.434 1.00 83.06 156 ARG A N 1
ATOM 1256 C CA . ARG A 1 156 ? -4.355 4.029 13.906 1.00 83.06 156 ARG A CA 1
ATOM 1257 C C . ARG A 1 156 ? -5.356 3.612 14.994 1.00 83.06 156 ARG A C 1
ATOM 1259 O O . ARG A 1 156 ? -6.558 3.604 14.752 1.00 83.06 156 ARG A O 1
ATOM 1266 N N . ASP A 1 157 ? -4.863 3.277 16.184 1.00 86.19 157 ASP A N 1
ATOM 1267 C CA . ASP A 1 157 ? -5.672 2.795 17.304 1.00 86.19 157 ASP A CA 1
ATOM 1268 C C . ASP A 1 157 ? -6.033 3.917 18.282 1.00 86.19 157 ASP A C 1
ATOM 1270 O O . ASP A 1 157 ? -6.935 3.742 19.098 1.00 86.19 157 ASP A O 1
ATOM 1274 N N . LEU A 1 158 ? -5.393 5.088 18.178 1.00 89.12 158 LEU A N 1
ATOM 1275 C CA . LEU A 1 158 ? -5.612 6.216 19.083 1.00 89.12 158 LEU A CA 1
ATOM 1276 C C . LEU A 1 158 ? -7.067 6.715 19.065 1.00 89.12 158 LEU A C 1
ATOM 1278 O O . LEU A 1 158 ? -7.647 6.929 20.127 1.00 89.12 158 LEU A O 1
ATOM 1282 N N . LYS A 1 159 ? -7.676 6.847 17.877 1.00 88.50 159 LYS A N 1
ATOM 1283 C CA . LYS A 1 159 ? -9.084 7.267 17.742 1.00 88.50 159 LYS A CA 1
ATOM 1284 C C . LYS A 1 159 ? -10.031 6.269 18.415 1.00 88.50 159 LYS A C 1
ATOM 1286 O O . LYS A 1 159 ? -10.854 6.654 19.235 1.00 88.50 159 LYS A O 1
ATOM 1291 N N . LYS A 1 160 ? -9.850 4.974 18.133 1.00 87.62 160 LYS A N 1
ATOM 1292 C CA . LYS A 1 160 ? -10.649 3.893 18.738 1.00 87.62 160 LYS A CA 1
ATOM 1293 C C . LYS A 1 160 ? -10.473 3.857 20.253 1.00 87.62 160 LYS A C 1
ATOM 1295 O O . LYS A 1 160 ? -11.445 3.750 20.984 1.00 87.62 160 LYS A O 1
ATOM 1300 N N . HIS A 1 161 ? -9.238 3.983 20.729 1.00 89.56 161 HIS A N 1
ATOM 1301 C CA . HIS A 1 161 ? -8.936 4.062 22.152 1.00 89.56 161 HIS A CA 1
ATOM 1302 C C . HIS A 1 161 ? -9.688 5.213 22.831 1.00 89.56 161 HIS A C 1
ATOM 1304 O O . HIS A 1 161 ? -10.268 5.007 23.897 1.00 89.56 161 HIS A O 1
ATOM 1310 N N . TYR A 1 162 ? -9.689 6.398 22.215 1.00 89.62 162 TYR A N 1
ATOM 1311 C CA . TYR A 1 162 ? -10.368 7.565 22.766 1.00 89.62 162 TYR A CA 1
ATOM 1312 C C . TYR A 1 162 ? -11.883 7.344 22.852 1.00 89.62 162 TYR A C 1
ATOM 1314 O O . TYR A 1 162 ? -12.466 7.491 23.927 1.00 89.62 162 TYR A O 1
ATOM 1322 N N . ASP A 1 163 ? -12.489 6.861 21.766 1.00 89.25 163 ASP A N 1
ATOM 1323 C CA . ASP A 1 163 ? -13.916 6.534 21.713 1.00 89.25 163 ASP A CA 1
ATOM 1324 C C . ASP A 1 163 ? -14.316 5.492 22.776 1.00 89.25 163 ASP A C 1
ATOM 1326 O O . ASP A 1 163 ? -15.326 5.634 23.464 1.00 89.25 163 ASP A O 1
ATOM 1330 N N . GLU A 1 164 ? -13.506 4.444 22.945 1.00 89.38 164 GLU A N 1
ATOM 1331 C CA . GLU A 1 164 ? -13.806 3.317 23.832 1.00 89.38 164 GLU A CA 1
ATOM 1332 C C . GLU A 1 164 ? -13.552 3.614 25.318 1.00 89.38 164 GLU A C 1
ATOM 1334 O O . GLU A 1 164 ? -14.274 3.097 26.183 1.00 89.38 164 GLU A O 1
ATOM 1339 N N . ARG A 1 165 ? -12.490 4.367 25.637 1.00 87.12 165 ARG A N 1
ATOM 1340 C CA . ARG A 1 165 ? -12.021 4.592 27.016 1.00 87.12 165 ARG A CA 1
ATOM 1341 C C . ARG A 1 165 ? -12.501 5.919 27.591 1.00 87.12 165 ARG A C 1
ATOM 1343 O O . ARG A 1 165 ? -12.829 5.949 28.773 1.00 87.12 165 ARG A O 1
ATOM 1350 N N . HIS A 1 166 ? -12.548 6.972 26.780 1.00 89.12 166 HIS A N 1
ATOM 1351 C CA . HIS A 1 166 ? -12.887 8.320 27.236 1.00 89.12 166 HIS A CA 1
ATOM 1352 C C . HIS A 1 166 ? -14.340 8.670 26.912 1.00 89.12 166 HIS A C 1
ATOM 1354 O O . HIS A 1 166 ? -15.086 9.003 27.826 1.00 89.12 166 HIS A O 1
ATOM 1360 N N . ASN A 1 167 ? -14.787 8.446 25.674 1.00 86.56 167 ASN A N 1
ATOM 1361 C CA . ASN A 1 167 ? -16.176 8.734 25.282 1.00 86.56 167 ASN A CA 1
ATOM 1362 C C . ASN A 1 167 ? -17.156 7.596 25.625 1.00 86.56 167 ASN A C 1
ATOM 1364 O O . ASN A 1 167 ? -18.358 7.734 25.426 1.00 86.56 167 ASN A O 1
ATOM 1368 N N . LYS A 1 168 ? -16.644 6.454 26.114 1.00 83.38 168 LYS A N 1
ATOM 1369 C CA . LYS A 1 168 ? -17.408 5.244 26.478 1.00 83.38 168 LYS A CA 1
ATOM 1370 C C . LYS A 1 168 ? -18.417 4.805 25.401 1.00 83.38 168 LYS A C 1
ATOM 1372 O O . LYS A 1 168 ? -19.427 4.187 25.729 1.00 83.38 168 LYS A O 1
ATOM 1377 N N . ILE A 1 169 ? -18.122 5.053 24.124 1.00 82.94 169 ILE A N 1
ATOM 1378 C CA . ILE A 1 169 ? -19.038 4.758 23.019 1.00 82.94 169 ILE A CA 1
ATOM 1379 C C . ILE A 1 169 ? -19.200 3.242 22.893 1.00 82.94 169 ILE A C 1
ATOM 1381 O O . ILE A 1 169 ? -18.225 2.495 22.761 1.00 82.94 169 ILE A O 1
ATOM 1385 N N . GLN A 1 170 ? -20.447 2.782 22.915 1.00 82.38 170 GLN A N 1
ATOM 1386 C CA . GLN A 1 170 ? -20.820 1.388 22.706 1.00 82.38 170 GLN A CA 1
ATOM 1387 C C . GLN A 1 170 ? -21.680 1.305 21.446 1.00 82.38 170 GLN A C 1
ATOM 1389 O O . GLN A 1 170 ? -22.823 1.742 21.443 1.00 82.38 170 GLN A O 1
ATOM 1394 N N . LYS A 1 171 ? -21.101 0.790 20.357 1.00 85.75 171 LYS A N 1
ATOM 1395 C CA . LYS A 1 171 ? -21.719 0.826 19.019 1.00 85.75 171 LYS A CA 1
ATOM 1396 C C . LYS A 1 171 ? -22.579 -0.394 18.703 1.00 85.75 171 LYS A C 1
ATOM 1398 O O . LYS A 1 171 ? -23.341 -0.362 17.747 1.00 85.75 171 LYS A O 1
ATOM 1403 N N . HIS A 1 172 ? -22.421 -1.481 19.455 1.00 86.38 172 HIS A N 1
ATOM 1404 C CA . HIS A 1 172 ? -23.053 -2.754 19.127 1.00 86.38 172 HIS A CA 1
ATOM 1405 C C . HIS A 1 172 ? -23.887 -3.255 20.298 1.00 86.38 172 HIS A C 1
ATOM 1407 O O . HIS A 1 172 ? -23.341 -3.650 21.326 1.00 86.38 172 HIS A O 1
ATOM 1413 N N . THR A 1 173 ? -25.201 -3.257 20.136 1.00 88.06 173 THR A N 1
ATOM 1414 C CA . THR A 1 173 ? -26.175 -3.822 21.072 1.00 88.06 173 THR A CA 1
ATOM 1415 C C . THR A 1 173 ? -26.614 -5.195 20.579 1.00 88.06 173 THR A C 1
ATOM 1417 O O . THR A 1 173 ? -26.832 -5.408 19.391 1.00 88.06 173 THR A O 1
ATOM 1420 N N . CYS A 1 174 ? -26.730 -6.163 21.484 1.00 88.31 174 CYS A N 1
ATOM 1421 C CA . CYS A 1 174 ? -27.344 -7.443 21.159 1.00 88.31 174 CYS A CA 1
ATOM 1422 C C . CYS A 1 174 ? -28.837 -7.402 21.472 1.00 88.31 174 CYS A C 1
ATOM 1424 O O . CYS A 1 174 ? -29.204 -7.297 22.637 1.00 88.31 174 CYS A O 1
ATOM 1426 N N . ASN A 1 175 ? -29.685 -7.572 20.460 1.00 85.62 175 ASN A N 1
ATOM 1427 C CA . ASN A 1 175 ? -31.142 -7.520 20.627 1.00 85.62 175 ASN A CA 1
ATOM 1428 C C . ASN A 1 175 ? -31.679 -8.600 21.582 1.00 85.62 175 ASN A C 1
ATOM 1430 O O . ASN A 1 175 ? -32.629 -8.355 22.306 1.00 85.62 175 ASN A O 1
ATOM 1434 N N . ASN A 1 176 ? -31.034 -9.770 21.653 1.00 83.56 176 ASN A N 1
ATOM 1435 C CA . ASN A 1 176 ? -31.559 -10.897 22.436 1.00 83.56 176 ASN A CA 1
ATOM 1436 C C . ASN A 1 176 ? -31.226 -10.830 23.935 1.00 83.56 176 ASN A C 1
ATOM 1438 O O . ASN A 1 176 ? -31.800 -11.572 24.719 1.00 83.56 176 ASN A O 1
ATOM 1442 N N . CYS A 1 177 ? -30.207 -10.070 24.339 1.00 87.12 177 CYS A N 1
ATOM 1443 C CA . CYS A 1 177 ? -29.781 -10.001 25.747 1.00 87.12 177 CYS A CA 1
ATOM 1444 C C . CYS A 1 177 ? -29.496 -8.573 26.219 1.00 87.12 177 CYS A C 1
ATOM 1446 O O . CYS A 1 177 ? -28.957 -8.395 27.309 1.00 87.12 177 CYS A O 1
ATOM 1448 N N . HIS A 1 178 ? -29.759 -7.589 25.357 1.00 84.75 178 HIS A N 1
ATOM 1449 C CA . HIS A 1 178 ? -29.510 -6.160 25.533 1.00 84.75 178 HIS A CA 1
ATOM 1450 C C . HIS A 1 178 ? -28.087 -5.790 25.984 1.00 84.75 178 HIS A C 1
ATOM 1452 O O . HIS A 1 178 ? -27.829 -4.662 26.394 1.00 84.75 178 HIS A O 1
ATOM 1458 N N . LYS A 1 179 ? -27.119 -6.712 25.863 1.00 86.75 179 LYS A N 1
ATOM 1459 C CA . LYS A 1 179 ? -25.715 -6.427 26.171 1.00 86.75 179 LYS A CA 1
ATOM 1460 C C . LYS A 1 179 ? -25.111 -5.546 25.092 1.00 86.75 179 LYS A C 1
ATOM 1462 O O . LYS A 1 179 ? -25.232 -5.827 23.899 1.00 86.75 179 LYS A O 1
ATOM 1467 N N . THR A 1 180 ? -24.412 -4.518 25.540 1.00 88.62 180 THR A N 1
ATOM 1468 C CA . THR A 1 180 ? -23.710 -3.550 24.710 1.00 88.62 180 THR A CA 1
ATOM 1469 C C . THR A 1 180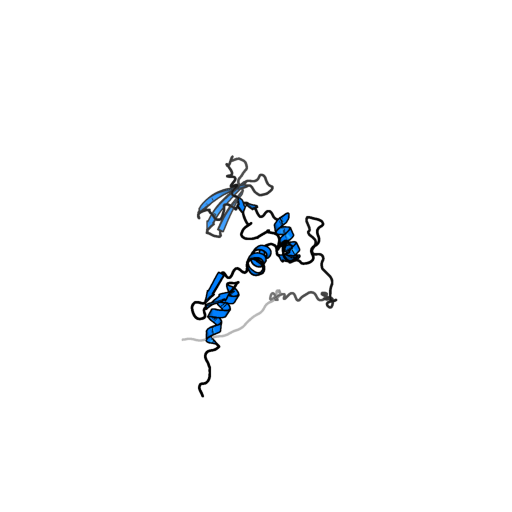 ? -22.217 -3.866 24.633 1.00 88.62 180 THR A C 1
ATOM 1471 O O . THR A 1 180 ? -21.573 -4.279 25.599 1.00 88.62 180 THR A O 1
ATOM 1474 N N . PHE A 1 181 ? -21.634 -3.654 23.458 1.00 88.12 181 PHE A N 1
ATOM 1475 C CA . PHE A 1 181 ? -20.241 -3.938 23.155 1.00 88.12 181 PHE A CA 1
ATOM 1476 C C . PHE A 1 181 ? -19.589 -2.741 22.468 1.00 88.12 181 PHE A C 1
ATOM 1478 O O . PHE A 1 181 ? -20.164 -2.076 21.606 1.00 88.12 181 PHE A O 1
ATOM 1485 N N . LYS A 1 182 ? -18.329 -2.498 22.836 1.00 88.00 182 LYS A N 1
ATOM 1486 C CA . LYS A 1 182 ? -17.510 -1.416 22.274 1.00 88.00 182 LYS A CA 1
ATOM 1487 C C . LYS A 1 182 ? -16.941 -1.750 20.888 1.00 88.00 182 LYS A C 1
ATOM 1489 O O . LYS A 1 182 ? -16.744 -0.856 20.077 1.00 88.00 182 LYS A O 1
ATOM 1494 N N . ARG A 1 183 ? -16.687 -3.037 20.613 1.00 87.31 183 ARG A N 1
ATOM 1495 C CA . ARG A 1 183 ? -16.054 -3.533 19.375 1.00 87.31 183 ARG A CA 1
ATOM 1496 C C . ARG A 1 183 ? -16.908 -4.587 18.685 1.00 87.31 183 ARG A C 1
ATOM 1498 O O . ARG A 1 183 ? -17.460 -5.456 19.361 1.00 87.31 183 ARG A O 1
ATOM 1505 N N . SER A 1 184 ? -16.897 -4.582 17.353 1.00 88.81 184 SER A N 1
ATOM 1506 C CA . SER A 1 184 ? -17.584 -5.576 16.518 1.00 88.81 184 SER A CA 1
ATOM 1507 C C . SER A 1 184 ? -17.118 -7.003 16.810 1.00 88.81 184 SER A C 1
ATOM 1509 O O . SER A 1 184 ? -17.940 -7.892 16.966 1.00 88.81 184 SER A O 1
ATOM 1511 N N . VAL A 1 185 ? -15.814 -7.226 16.999 1.00 87.38 185 VAL A N 1
ATOM 1512 C CA . VAL A 1 185 ? -15.256 -8.560 17.300 1.00 87.38 185 VAL A CA 1
ATOM 1513 C C . VAL A 1 185 ? -15.820 -9.145 18.601 1.00 87.38 185 VAL A C 1
ATOM 1515 O O . VAL A 1 185 ? -16.076 -10.344 18.683 1.00 87.38 185 VAL A O 1
ATOM 1518 N N . LEU A 1 186 ? -16.038 -8.309 19.624 1.00 87.31 186 LEU A N 1
ATOM 1519 C CA . LEU A 1 186 ? -16.633 -8.753 20.889 1.00 87.31 186 LEU A CA 1
ATOM 1520 C C . LEU A 1 186 ? -18.117 -9.090 20.713 1.00 87.31 186 LEU A C 1
ATOM 1522 O O . LEU A 1 186 ? -18.581 -10.082 21.268 1.00 87.31 186 LEU A O 1
ATOM 1526 N N . TYR A 1 187 ? -18.828 -8.296 19.912 1.00 89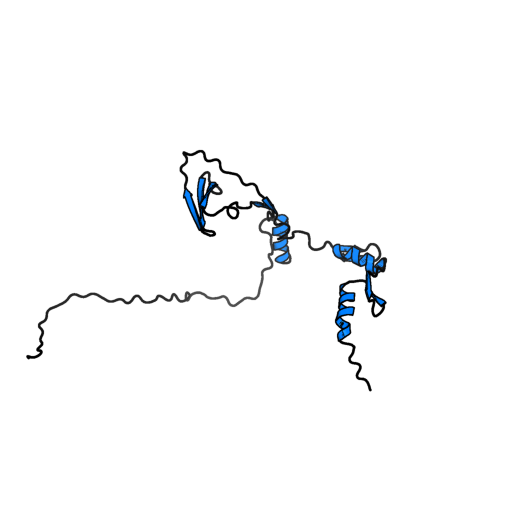.94 187 TYR A N 1
ATOM 1527 C CA . TYR A 1 187 ? -20.220 -8.547 19.555 1.00 89.94 187 TYR A CA 1
ATOM 1528 C C . TYR A 1 187 ? -20.386 -9.840 18.741 1.00 89.94 187 TYR A C 1
ATOM 1530 O O . TYR A 1 187 ? -21.170 -10.700 19.127 1.00 89.94 187 TYR A O 1
ATOM 1538 N N . VAL A 1 188 ? -19.597 -10.037 17.680 1.00 88.56 188 VAL A N 1
ATOM 1539 C CA . VAL A 1 188 ? -19.628 -11.254 16.849 1.00 88.56 188 VAL A CA 1
ATOM 1540 C C . VAL A 1 188 ? -19.307 -12.482 17.694 1.00 88.56 188 VAL A C 1
ATOM 1542 O O . VAL A 1 188 ? -20.054 -13.454 17.673 1.00 88.56 188 VAL A O 1
ATOM 1545 N N . ARG A 1 189 ? -18.271 -12.419 18.542 1.00 86.44 189 ARG A N 1
ATOM 1546 C CA . ARG A 1 189 ? -17.982 -13.494 19.501 1.00 86.44 189 ARG A CA 1
ATOM 1547 C C . ARG A 1 189 ? -19.165 -13.755 20.433 1.00 86.44 189 ARG A C 1
ATOM 1549 O O . ARG A 1 189 ? -19.432 -14.903 20.759 1.00 86.44 189 ARG A O 1
ATOM 1556 N N . HIS A 1 190 ? -19.855 -12.717 20.891 1.00 84.81 190 HIS A N 1
ATOM 1557 C CA . HIS A 1 190 ? -21.021 -12.876 21.751 1.00 84.81 190 HIS A CA 1
ATOM 1558 C C . HIS A 1 190 ? -22.202 -13.541 21.032 1.00 84.81 190 HIS A C 1
ATOM 1560 O O . HIS A 1 190 ? -22.881 -14.354 21.649 1.00 84.81 190 HIS A O 1
ATOM 1566 N N . VAL A 1 191 ? -22.446 -13.214 19.763 1.00 83.69 191 VAL A N 1
ATOM 1567 C CA . VAL A 1 191 ? -23.524 -13.814 18.964 1.00 83.69 191 VAL A CA 1
ATOM 1568 C C . VAL A 1 191 ? -23.185 -15.261 18.602 1.00 83.69 191 VAL A C 1
ATOM 1570 O O . VAL A 1 191 ? -23.958 -16.153 18.929 1.00 83.69 191 VAL A O 1
ATOM 1573 N N . CYS A 1 192 ? -22.003 -15.512 18.038 1.00 73.75 192 CYS A N 1
ATOM 1574 C CA . CYS A 1 192 ? -21.599 -16.837 17.555 1.00 73.75 192 CYS A CA 1
ATOM 1575 C C . CYS A 1 192 ? -21.294 -17.848 18.675 1.00 73.75 192 CYS A C 1
ATOM 1577 O O . CYS A 1 192 ? -21.333 -19.049 18.450 1.00 73.75 192 CYS A O 1
ATOM 1579 N N . ASN A 1 193 ? -20.963 -17.401 19.892 1.00 69.00 193 ASN A N 1
ATOM 1580 C CA . ASN A 1 193 ? -20.625 -18.303 21.006 1.00 69.00 193 ASN A CA 1
ATOM 1581 C C . ASN A 1 193 ? -21.837 -18.624 21.911 1.00 69.00 193 ASN A C 1
ATOM 1583 O O . ASN A 1 193 ? -21.680 -19.267 22.951 1.00 69.00 193 ASN A O 1
ATOM 1587 N N . LYS A 1 194 ? -23.053 -18.179 21.549 1.00 60.84 194 LYS A N 1
ATOM 1588 C CA . LYS A 1 194 ? -24.297 -18.553 22.254 1.00 60.84 194 LYS A CA 1
ATOM 1589 C C . LYS A 1 194 ? -24.681 -20.017 22.046 1.00 60.84 194 LYS A C 1
ATOM 1591 O O . LYS A 1 194 ? -25.289 -20.591 22.950 1.00 60.84 194 LYS A O 1
ATOM 1596 N N . ASP A 1 195 ? -24.257 -20.635 20.947 1.00 56.59 195 ASP A N 1
ATOM 1597 C CA . ASP A 1 195 ? -24.623 -22.020 20.619 1.00 56.59 195 ASP A CA 1
ATOM 1598 C C . ASP A 1 195 ? -23.977 -23.056 21.552 1.00 56.59 195 ASP A C 1
ATOM 1600 O O . ASP A 1 195 ? -24.484 -24.162 21.713 1.00 56.59 195 ASP A O 1
ATOM 1604 N N . ARG A 1 196 ? -22.902 -22.694 22.269 1.00 55.50 196 ARG A N 1
ATOM 1605 C CA . ARG A 1 196 ? -22.203 -23.610 23.189 1.00 55.50 196 ARG A CA 1
ATOM 1606 C C . ARG A 1 196 ? -22.741 -23.647 24.624 1.00 55.50 196 ARG A C 1
ATOM 1608 O O . ARG A 1 196 ? -22.311 -24.504 25.388 1.00 55.50 196 ARG A O 1
ATOM 1615 N N . ARG A 1 197 ? -23.657 -22.753 25.029 1.00 55.31 197 ARG A N 1
ATOM 1616 C CA . ARG A 1 197 ? -24.122 -22.643 26.437 1.00 55.31 197 ARG A CA 1
ATOM 1617 C C . ARG A 1 197 ? -25.578 -23.066 26.688 1.00 55.31 197 ARG A C 1
ATOM 1619 O O . ARG A 1 197 ? -26.105 -22.778 27.758 1.00 55.31 197 ARG A O 1
ATOM 1626 N N . ARG A 1 198 ? -26.231 -23.756 25.744 1.00 54.16 198 ARG A N 1
ATOM 1627 C CA . ARG A 1 198 ? -27.595 -24.308 25.915 1.00 54.16 198 ARG A CA 1
ATOM 1628 C C . ARG A 1 198 ? -27.645 -25.835 26.070 1.00 54.16 198 ARG A C 1
ATOM 1630 O O . ARG A 1 198 ? -28.611 -26.462 25.665 1.00 54.16 198 ARG A O 1
ATOM 1637 N N . ARG A 1 199 ? -26.645 -26.449 26.703 1.00 52.72 199 ARG A N 1
ATOM 1638 C CA . ARG A 1 199 ? -26.825 -27.768 27.335 1.00 52.72 199 ARG A CA 1
ATOM 1639 C C . ARG A 1 199 ? -26.767 -27.589 28.846 1.00 52.72 199 ARG A C 1
ATOM 1641 O O . ARG A 1 199 ? -25.782 -27.935 29.484 1.00 52.72 199 ARG A O 1
ATOM 1648 N N . LYS A 1 200 ? -27.807 -26.968 29.409 1.00 44.41 200 LYS A N 1
ATOM 1649 C CA . LYS A 1 200 ? -28.178 -27.292 30.786 1.00 44.41 200 LYS A CA 1
ATOM 1650 C C . LYS A 1 200 ? -28.848 -28.656 30.687 1.00 44.41 200 LYS A C 1
ATOM 1652 O O . LYS A 1 200 ? -29.915 -28.749 30.089 1.00 44.41 200 LYS A O 1
ATOM 1657 N N . LEU A 1 201 ? -28.169 -29.689 31.180 1.00 43.97 201 LEU A N 1
ATOM 1658 C CA . LEU A 1 201 ? -28.829 -30.926 31.577 1.00 43.97 201 LEU A CA 1
ATOM 1659 C C . LEU A 1 201 ? -29.940 -30.511 32.549 1.00 43.97 201 LEU A C 1
ATOM 1661 O O . LEU A 1 201 ? -29.673 -29.852 33.555 1.00 43.97 201 LEU A O 1
ATOM 1665 N N . ILE A 1 202 ? -31.178 -30.750 32.128 1.00 46.34 202 ILE A N 1
ATOM 1666 C CA . ILE A 1 202 ? -32.352 -30.702 32.992 1.00 46.34 202 ILE A CA 1
ATOM 1667 C C . ILE A 1 202 ? -32.237 -31.921 33.917 1.00 46.34 202 ILE A C 1
ATOM 1669 O O . ILE A 1 202 ? -31.737 -32.956 33.475 1.00 46.34 202 ILE A O 1
ATOM 1673 N N . LEU A 1 203 ? -32.604 -31.693 35.183 1.00 39.81 203 LEU A N 1
ATOM 1674 C CA . LEU A 1 203 ? -32.643 -32.623 36.318 1.00 39.81 203 LEU A CA 1
ATOM 1675 C C . LEU A 1 203 ? -33.043 -34.055 35.952 1.00 39.81 203 LEU A C 1
ATOM 1677 O O . LEU A 1 203 ? -34.014 -34.201 35.177 1.00 39.81 203 LEU A O 1
#

Foldseek 3Di:
DDDDDDDDDDDDDDDDDDDDDPDDPPDDDDPPPPPPDDDDDDDQQLAAPVDRDGDRDVVVSVLCCVQPPDDLKDQDDCPQVDDAQDKAWDADPPDNWIWIWHRPDNPDIDIGTDDPPDPDDHDDRRDIDRNCVVRPNDDDFDWDAAPPPRDIDGPVCNVLCCCCPPVVDFDDADPVPRDTHSDPVVVVCVVVVPVVPPPPPDD

Nearest PDB structures (foldseek):
  7n5w-assembly1_A  TM=7.562E-01  e=6.410E-02  Homo sapiens
  7eyi-assembly1_G  TM=6.941E-01  e=2.521E-02  Homo sapiens
  8h9h-assembly1_G  TM=6.540E-01  e=6.023E-02  Homo sapiens
  2rv7-assembly1_A  TM=3.082E-01  e=7.259E-02  Homo sapiens
  5wjq-assembly1_D  TM=3.197E-01  e=3.038E-02  Mus musculus